Protein AF-A0A813KVX4-F1 (afdb_monomer_lite)

Radius of gyration: 48.43 Å; chains: 1; bounding box: 112×63×182 Å

Secondary structure (DSSP, 8-state):
-------TTHHHHHHHHHHHHHHHHHHHHHHHHHHHHHHHHHHHHHHHHHHHHHHHHHHHHHHHHHHHHHHHHHHHHHHHHHHHHHHHHHHHHHHH-THHHHHHHHHHHGGGPPPEEEEEEEEGGGEEES-SEE-TT-B--TTSTTTT-BHHHHHHHHHTTSS-GGGSPPEEEEEEE-TTS-EEEEES-HHHHHHHHHHHHH--SS--EEEEEEEETT-TTTHHHHHTT---TTSSTT--S--S--EEPSS--EETTEESS--HHHHHHHHHHHHHHHHT-TT--HHHHHHHHHHHHHEEEEEETTTEEEEEEPP--------SSSTTSS---PPP------------PPP------------------

Foldseek 3Di:
DDDDPPDPPVVVVVVVVVVVVVVVVVVVVVVVVVVVVVVVVVVVVVVVVVVVVVVVVVVVVVVVVVVVVVVVVVVVVVVVVVVVVVVVVVVCCCVQFVAVVVLVVVLVCLVVDDFAQFWDKDQLLQEFELAQADALQQACPPPDPRHQHHLVVVLVCCVVVVDAQANDDAWEWEFDQFPVRRTGTYTPPVSPSVSVVVVCVVVRVHRGIHIHRYDYCPPPVCVVVSVVRRCDDPSDVPDRSPRNHHDYDPDFSAHPRHGPCDALVVVLVVLVVVLVVLCPDPPRDVPVNVVSVLQSVQFDFDDDPPDGTDTGGDDPPPPPDDDDDPPPPDDDDDDDDDDDDDDDDDDDDDDDDDDDDDDDDDDDDDDDD

Structure (mmCIF, N/CA/C/O backbone):
data_AF-A0A813KVX4-F1
#
_entry.id   AF-A0A813KVX4-F1
#
loop_
_atom_site.group_PDB
_atom_site.id
_atom_site.type_symbol
_atom_site.label_atom_id
_atom_site.label_alt_id
_atom_site.label_comp_id
_atom_site.label_asym_id
_atom_site.label_entity_id
_atom_site.label_seq_id
_atom_site.pdbx_PDB_ins_code
_atom_site.Cartn_x
_atom_site.Cartn_y
_atom_site.Cartn_z
_atom_site.occupancy
_atom_site.B_iso_or_equiv
_atom_site.auth_seq_id
_atom_site.auth_comp_id
_atom_site.auth_asym_id
_atom_site.auth_atom_id
_atom_site.pdbx_PDB_model_num
ATOM 1 N N . MET A 1 1 ? -65.861 -14.985 132.537 1.00 40.88 1 MET A N 1
ATOM 2 C CA . MET A 1 1 ? -65.272 -15.509 131.287 1.00 40.88 1 MET A CA 1
ATOM 3 C C . MET A 1 1 ? -64.814 -14.318 130.468 1.00 40.88 1 MET A C 1
ATOM 5 O O . MET A 1 1 ? -65.651 -13.587 129.957 1.00 40.88 1 MET A O 1
ATOM 9 N N . LEU A 1 2 ? -63.504 -14.056 130.489 1.00 40.44 2 LEU A N 1
ATOM 10 C CA . LEU A 1 2 ? -62.856 -13.003 129.711 1.00 40.44 2 LEU A CA 1
ATOM 11 C C . LEU A 1 2 ? -62.866 -13.415 128.236 1.00 40.44 2 LEU A C 1
ATOM 13 O O . LEU A 1 2 ? -62.348 -14.477 127.904 1.00 40.44 2 LEU A O 1
ATOM 17 N N . ILE A 1 3 ? -63.466 -12.590 127.379 1.00 42.44 3 ILE A N 1
ATOM 18 C CA . ILE A 1 3 ? -63.346 -12.713 125.926 1.00 42.44 3 ILE A CA 1
ATOM 19 C C . ILE A 1 3 ? -62.158 -11.851 125.511 1.00 42.44 3 ILE A C 1
ATOM 21 O O . ILE A 1 3 ? -62.148 -10.635 125.705 1.00 42.44 3 ILE A O 1
ATOM 25 N N . ASP A 1 4 ? -61.157 -12.547 124.997 1.00 42.44 4 ASP A N 1
ATOM 26 C CA . ASP A 1 4 ? -59.884 -12.059 124.503 1.00 42.44 4 ASP A CA 1
ATOM 27 C C . ASP A 1 4 ? -60.094 -11.137 123.289 1.00 42.44 4 ASP A C 1
ATOM 29 O O . ASP A 1 4 ? -60.600 -11.553 122.245 1.00 42.44 4 ASP A O 1
ATOM 33 N N . ARG A 1 5 ? -59.753 -9.851 123.436 1.00 44.06 5 ARG A N 1
ATOM 34 C CA . ARG A 1 5 ? -59.677 -8.884 122.330 1.00 44.06 5 ARG A CA 1
ATOM 35 C C . ARG A 1 5 ? -58.266 -8.954 121.736 1.00 44.06 5 ARG A C 1
ATOM 37 O O . ARG A 1 5 ? -57.464 -8.043 121.922 1.00 44.06 5 ARG A O 1
ATOM 44 N N . GLY A 1 6 ? -57.979 -10.051 121.039 1.00 41.59 6 GLY A N 1
ATOM 45 C CA . GLY A 1 6 ? -56.741 -10.261 120.288 1.00 41.59 6 GLY A CA 1
ATOM 46 C C . GLY A 1 6 ? -56.711 -9.472 118.973 1.00 41.59 6 GLY A C 1
ATOM 47 O O . GLY A 1 6 ? -57.464 -9.758 118.048 1.00 41.59 6 GLY A O 1
ATOM 48 N N . SER A 1 7 ? -55.872 -8.435 118.954 1.00 49.12 7 SER A N 1
ATOM 49 C CA . SER A 1 7 ? -55.076 -7.900 117.829 1.00 49.12 7 SER A CA 1
ATOM 50 C C . SER A 1 7 ? -55.631 -7.900 116.385 1.00 49.12 7 SER A C 1
ATOM 52 O O . SER A 1 7 ? -54.977 -8.350 115.450 1.00 49.12 7 SER A O 1
ATOM 54 N N . ALA A 1 8 ? -56.749 -7.211 116.132 1.00 47.81 8 ALA A N 1
ATOM 55 C CA . ALA A 1 8 ? -57.187 -6.860 114.766 1.00 47.81 8 ALA A CA 1
ATOM 56 C C . ALA A 1 8 ? -56.244 -5.888 113.999 1.00 47.81 8 ALA A C 1
ATOM 58 O O . ALA A 1 8 ? -56.495 -5.573 112.842 1.00 47.81 8 ALA A O 1
ATOM 59 N N . TRP A 1 9 ? -55.166 -5.396 114.618 1.00 51.91 9 TRP A N 1
ATOM 60 C CA . TRP A 1 9 ? -54.234 -4.421 114.030 1.00 51.91 9 TRP A CA 1
ATOM 61 C C . TRP A 1 9 ? -52.965 -5.051 113.421 1.00 51.91 9 TRP A C 1
ATOM 63 O O . TRP A 1 9 ? -52.249 -4.380 112.679 1.00 51.91 9 TRP A O 1
ATOM 73 N N . GLU A 1 10 ? -52.688 -6.336 113.674 1.00 50.97 10 GLU A N 1
ATOM 74 C CA . GLU A 1 10 ? -51.502 -7.026 113.129 1.00 50.97 10 GLU A CA 1
ATOM 75 C C . GLU A 1 10 ? -51.740 -7.597 111.717 1.00 50.97 10 GLU A C 1
ATOM 77 O O . GLU A 1 10 ? -50.814 -7.655 110.903 1.00 50.97 10 GLU A O 1
ATOM 82 N N . THR A 1 11 ? -52.986 -7.935 111.365 1.00 54.19 11 THR A N 1
ATOM 83 C CA . THR A 1 11 ? -53.357 -8.412 110.019 1.00 54.19 11 THR A CA 1
ATOM 84 C C . THR A 1 11 ? -53.377 -7.299 108.967 1.00 54.19 11 THR A C 1
ATOM 86 O O . THR A 1 11 ? -52.955 -7.531 107.834 1.00 54.19 11 THR A O 1
ATOM 89 N N . ASP A 1 12 ? -53.767 -6.075 109.339 1.00 57.66 12 ASP A N 1
ATOM 90 C CA . ASP A 1 12 ? -53.760 -4.913 108.433 1.00 57.66 12 ASP A CA 1
ATOM 91 C C . ASP A 1 12 ? -52.339 -4.407 108.138 1.00 57.66 12 ASP A C 1
ATOM 93 O O . ASP A 1 12 ? -52.033 -4.010 107.011 1.00 57.66 12 ASP A O 1
ATOM 97 N N . ALA A 1 13 ? -51.427 -4.493 109.112 1.00 60.69 13 ALA A N 1
ATOM 98 C CA . ALA A 1 13 ? -50.019 -4.155 108.906 1.00 60.69 13 ALA A CA 1
ATOM 99 C C . ALA A 1 13 ? -49.327 -5.135 107.936 1.00 60.69 13 ALA A C 1
ATOM 101 O O . ALA A 1 13 ? -48.553 -4.718 107.068 1.00 60.69 13 ALA A O 1
ATOM 102 N N . CYS A 1 14 ? -49.642 -6.432 108.033 1.00 64.00 14 CYS A N 1
ATOM 103 C CA . CYS A 1 14 ? -49.089 -7.459 107.149 1.00 64.00 14 CYS A CA 1
ATOM 104 C C . CYS A 1 14 ? -49.658 -7.361 105.717 1.00 64.00 14 CYS A C 1
ATOM 106 O O . CYS A 1 14 ? -48.902 -7.445 104.746 1.00 64.00 14 CYS A O 1
ATOM 108 N N . ALA A 1 15 ? -50.962 -7.087 105.573 1.00 71.81 15 ALA A N 1
ATOM 109 C CA . ALA A 1 15 ? -51.598 -6.841 104.276 1.00 71.81 15 ALA A CA 1
ATOM 110 C C . ALA A 1 15 ? -51.045 -5.580 103.584 1.00 71.81 15 ALA A C 1
ATOM 112 O O . ALA A 1 15 ? -50.730 -5.618 102.393 1.00 71.81 15 ALA A O 1
ATOM 113 N N . GLY A 1 16 ? -50.830 -4.490 104.333 1.00 73.94 16 GLY A N 1
ATOM 114 C CA . GLY A 1 16 ? -50.217 -3.263 103.815 1.00 73.94 16 GLY A CA 1
ATOM 115 C C . GLY A 1 16 ? -48.767 -3.456 103.353 1.00 73.94 16 GLY A C 1
ATOM 116 O O . GLY A 1 16 ? -48.378 -2.953 102.297 1.00 73.94 16 GLY A O 1
ATOM 117 N N . MET A 1 17 ? -47.971 -4.240 104.090 1.00 79.38 17 MET A N 1
ATOM 118 C CA . MET A 1 17 ? -46.605 -4.594 103.685 1.00 79.38 17 MET A CA 1
ATOM 119 C C . MET A 1 17 ? -46.569 -5.477 102.433 1.00 79.38 17 MET A C 1
ATOM 121 O O . MET A 1 17 ? -45.742 -5.239 101.549 1.00 79.38 17 MET A O 1
ATOM 125 N N . LEU A 1 18 ? -47.465 -6.464 102.331 1.00 83.31 18 LEU A N 1
ATOM 126 C CA . LEU A 1 18 ? -47.571 -7.332 101.157 1.00 83.31 18 LEU A CA 1
ATOM 127 C C . LEU A 1 18 ? -48.003 -6.533 99.919 1.00 83.31 18 LEU A C 1
ATOM 129 O O . LEU A 1 18 ? -47.407 -6.670 98.852 1.00 83.31 18 LEU A O 1
ATOM 133 N N . GLN A 1 19 ? -48.977 -5.633 100.068 1.00 86.50 19 GLN A N 1
ATOM 134 C CA . GLN A 1 19 ? -49.445 -4.775 98.981 1.00 86.50 19 GLN A CA 1
ATOM 135 C C . GLN A 1 19 ? -48.369 -3.780 98.523 1.00 86.50 19 GLN A C 1
ATOM 137 O O . GLN A 1 19 ? -48.164 -3.607 97.320 1.00 86.50 19 GLN A O 1
ATOM 142 N N . ALA A 1 20 ? -47.607 -3.203 99.458 1.00 83.38 20 ALA A N 1
ATOM 143 C CA . ALA A 1 20 ? -46.460 -2.357 99.136 1.00 83.38 20 ALA A CA 1
ATOM 144 C C . ALA A 1 20 ? -45.326 -3.141 98.447 1.00 83.38 20 ALA A C 1
ATOM 146 O O . ALA A 1 20 ? -44.682 -2.616 97.536 1.00 83.38 20 ALA A O 1
ATOM 147 N N . ALA A 1 21 ? -45.080 -4.396 98.842 1.00 85.75 21 ALA A N 1
ATOM 148 C CA . ALA A 1 21 ? -44.102 -5.264 98.188 1.00 85.75 21 ALA A CA 1
ATOM 149 C C . ALA A 1 21 ? -44.522 -5.605 96.749 1.00 85.75 21 ALA A C 1
ATOM 151 O O . ALA A 1 21 ? -43.707 -5.463 95.837 1.00 85.75 21 ALA A O 1
ATOM 152 N N . ILE A 1 22 ? -45.797 -5.952 96.531 1.00 90.69 22 ILE A N 1
ATOM 153 C CA . ILE A 1 22 ? -46.365 -6.209 95.198 1.00 90.69 22 ILE A CA 1
ATOM 154 C C . ILE A 1 22 ? -46.273 -4.955 94.322 1.00 90.69 22 ILE A C 1
ATOM 156 O O . ILE A 1 22 ? -45.802 -5.044 93.191 1.00 90.69 22 ILE A O 1
ATOM 160 N N . GLN A 1 23 ? -46.639 -3.774 94.834 1.00 90.06 23 GLN A N 1
ATOM 161 C CA . GLN A 1 23 ? -46.521 -2.516 94.082 1.00 90.06 23 GLN A CA 1
ATOM 162 C C . GLN A 1 23 ? -45.073 -2.194 93.700 1.00 90.06 23 GLN A C 1
ATOM 164 O O . GLN A 1 23 ? -44.820 -1.795 92.564 1.00 90.06 23 GLN A O 1
ATOM 169 N N . ARG A 1 24 ? -44.106 -2.409 94.603 1.00 90.50 24 ARG A N 1
ATOM 170 C CA . ARG A 1 24 ? -42.678 -2.236 94.279 1.00 90.50 24 ARG A CA 1
ATOM 171 C C . ARG A 1 24 ? -42.214 -3.225 93.214 1.00 90.50 24 ARG A C 1
ATOM 173 O O . ARG A 1 24 ? -41.492 -2.822 92.305 1.00 90.50 24 ARG A O 1
ATOM 180 N N . GLN A 1 25 ? -42.632 -4.488 93.303 1.00 92.56 25 GLN A N 1
ATOM 181 C CA . GLN A 1 25 ? -42.301 -5.506 92.305 1.00 92.56 25 GLN A CA 1
ATOM 182 C C . GLN A 1 25 ? -42.893 -5.157 90.936 1.00 92.56 25 GLN A C 1
ATOM 184 O O . GLN A 1 25 ? -42.202 -5.259 89.926 1.00 92.56 25 GLN A O 1
ATOM 189 N N . LEU A 1 26 ? -44.136 -4.671 90.907 1.00 94.31 26 LEU A N 1
ATOM 190 C CA . LEU A 1 26 ? -44.830 -4.276 89.684 1.00 94.31 26 LEU A CA 1
ATOM 191 C C . LEU A 1 26 ? -44.196 -3.030 89.051 1.00 94.31 26 LEU A C 1
ATOM 193 O O . LEU A 1 26 ? -43.951 -3.020 87.849 1.00 94.31 26 LEU A O 1
ATOM 197 N N . HIS A 1 27 ? -43.847 -2.015 89.850 1.00 93.00 27 HIS A N 1
ATOM 198 C CA . HIS A 1 27 ? -43.104 -0.841 89.376 1.00 93.00 27 HIS A CA 1
ATOM 199 C C . HIS A 1 27 ? -41.706 -1.211 88.868 1.00 93.00 27 HIS A C 1
ATOM 201 O O . HIS A 1 27 ? -41.274 -0.701 87.838 1.00 93.00 27 HIS A O 1
ATOM 207 N N . SER A 1 28 ? -41.007 -2.119 89.555 1.00 93.81 28 SER A N 1
ATOM 208 C CA . SER A 1 28 ? -39.700 -2.615 89.114 1.00 93.81 28 SER A CA 1
ATOM 209 C C . SER A 1 28 ? -39.802 -3.378 87.791 1.00 93.81 28 SER A C 1
ATOM 211 O O . SER A 1 28 ? -39.002 -3.133 86.889 1.00 93.81 28 SER A O 1
ATOM 213 N N . ALA A 1 29 ? -40.806 -4.248 87.644 1.00 93.56 29 ALA A N 1
ATOM 214 C CA . ALA A 1 29 ? -41.064 -4.976 86.407 1.00 93.56 29 ALA A CA 1
ATOM 215 C C . ALA A 1 29 ? -41.465 -4.035 85.259 1.00 93.56 29 ALA A C 1
ATOM 217 O O . ALA A 1 29 ? -40.990 -4.205 84.138 1.00 93.56 29 ALA A O 1
ATOM 218 N N . LEU A 1 30 ? -42.276 -3.009 85.538 1.00 95.25 30 LEU A N 1
ATOM 219 C CA . LEU A 1 30 ? -42.679 -2.003 84.554 1.00 95.25 30 LEU A CA 1
ATOM 220 C C . LEU A 1 30 ? -41.486 -1.158 84.087 1.00 95.25 30 LEU A C 1
ATOM 222 O O . LEU A 1 30 ? -41.307 -0.975 82.886 1.00 95.25 30 LEU A O 1
ATOM 226 N N . ALA A 1 31 ? -40.627 -0.718 85.010 1.00 94.62 31 ALA A N 1
ATOM 227 C CA . ALA A 1 31 ? -39.401 0.007 84.675 1.00 94.62 31 ALA A CA 1
ATOM 228 C C . ALA A 1 31 ? -38.429 -0.858 83.850 1.00 94.62 31 ALA A C 1
ATOM 230 O O . ALA A 1 31 ? -37.819 -0.381 82.893 1.00 94.62 31 ALA A O 1
ATOM 231 N N . ALA A 1 32 ? -38.310 -2.150 84.177 1.00 94.31 32 ALA A N 1
ATOM 232 C CA . ALA A 1 32 ? -37.518 -3.089 83.387 1.00 94.31 32 ALA A CA 1
ATOM 233 C C . ALA A 1 32 ? -38.102 -3.281 81.976 1.00 94.31 32 ALA A C 1
ATOM 235 O O . ALA A 1 32 ? -37.354 -3.252 81.000 1.00 94.31 32 ALA A O 1
ATOM 236 N N . ALA A 1 33 ? -39.427 -3.417 81.854 1.00 94.19 33 ALA A N 1
ATOM 237 C CA . ALA A 1 33 ? -40.108 -3.526 80.567 1.00 94.19 33 ALA A CA 1
ATOM 238 C C . ALA A 1 33 ? -39.934 -2.259 79.713 1.00 94.19 33 ALA A C 1
ATOM 240 O O . ALA A 1 33 ? -39.617 -2.371 78.532 1.00 94.19 33 ALA A O 1
ATOM 241 N N . GLN A 1 34 ? -40.048 -1.067 80.308 1.00 95.50 34 GLN A N 1
ATOM 242 C CA . GLN A 1 34 ? -39.790 0.209 79.628 1.00 95.50 34 GLN A CA 1
ATOM 243 C C . GLN A 1 34 ? -38.357 0.285 79.097 1.00 95.50 34 GLN A C 1
ATOM 245 O O . GLN A 1 34 ? -38.155 0.600 77.929 1.00 95.50 34 GLN A O 1
ATOM 250 N N . LYS A 1 35 ? -37.365 -0.109 79.903 1.00 96.00 35 LYS A N 1
ATOM 251 C CA . LYS A 1 35 ? -35.964 -0.142 79.463 1.00 96.00 35 LYS A CA 1
ATOM 252 C C . LYS A 1 35 ? -35.733 -1.117 78.302 1.00 96.00 35 LYS A C 1
ATOM 254 O O . LYS A 1 35 ? -34.915 -0.847 77.426 1.00 96.00 35 LYS A O 1
ATOM 259 N N . VAL A 1 36 ? -36.437 -2.253 78.284 1.00 96.88 36 VAL A N 1
ATOM 260 C CA . VAL A 1 36 ? -36.390 -3.209 77.163 1.00 96.88 36 VAL A CA 1
ATOM 261 C C . VAL A 1 36 ? -37.032 -2.619 75.908 1.00 96.88 36 VAL A C 1
ATOM 263 O O . VAL A 1 36 ? -36.486 -2.808 74.824 1.00 96.88 36 VAL A O 1
ATOM 266 N N . ILE A 1 37 ? -38.150 -1.902 76.043 1.00 96.56 37 ILE A N 1
ATOM 267 C CA . ILE A 1 37 ? -38.801 -1.205 74.924 1.00 96.56 37 ILE A CA 1
ATOM 268 C C . ILE A 1 37 ? -37.849 -0.153 74.344 1.00 96.56 37 ILE A C 1
ATOM 270 O O . ILE A 1 37 ? -37.542 -0.222 73.161 1.00 96.56 37 ILE A O 1
ATOM 274 N N . GLU A 1 38 ? -37.265 0.711 75.178 1.00 96.06 38 GLU A N 1
ATOM 275 C CA . GLU A 1 38 ? -36.303 1.732 74.732 1.00 96.06 38 GLU A CA 1
ATOM 276 C C . GLU A 1 38 ? -35.077 1.134 74.023 1.00 96.06 38 GLU A C 1
ATOM 278 O O . GLU A 1 38 ? -34.581 1.690 73.042 1.00 96.06 38 GLU A O 1
ATOM 283 N N . LEU A 1 39 ? -34.566 -0.007 74.504 1.00 96.94 39 LEU A N 1
ATOM 284 C CA . LEU A 1 39 ? -33.468 -0.720 73.845 1.00 96.94 39 LEU A CA 1
ATOM 285 C C . LEU A 1 39 ? -33.882 -1.269 72.478 1.00 96.94 39 LEU A C 1
ATOM 287 O O . LEU A 1 39 ? -33.104 -1.171 71.530 1.00 96.94 39 LEU A O 1
ATOM 291 N N . LYS A 1 40 ? -35.091 -1.829 72.365 1.00 96.25 40 LYS A N 1
ATOM 292 C CA . LYS A 1 40 ? -35.616 -2.318 71.086 1.00 96.25 40 LYS A CA 1
ATOM 293 C C . LYS A 1 40 ? -35.866 -1.181 70.103 1.00 96.25 40 LYS A C 1
ATOM 295 O O . LYS A 1 40 ? -35.511 -1.332 68.941 1.00 96.25 40 LYS A O 1
ATOM 300 N N . ASP A 1 41 ? -36.382 -0.046 70.562 1.00 96.06 41 ASP A N 1
ATOM 301 C CA . ASP A 1 41 ? -36.607 1.127 69.713 1.00 96.06 41 ASP A CA 1
ATOM 302 C C . ASP A 1 41 ? -35.285 1.664 69.145 1.00 96.06 41 ASP A C 1
ATOM 304 O O . ASP A 1 41 ? -35.201 1.975 67.957 1.00 96.06 41 ASP A O 1
ATOM 308 N N . ARG A 1 42 ? -34.210 1.682 69.949 1.00 96.31 42 ARG A N 1
ATOM 309 C CA . ARG A 1 42 ? -32.862 2.017 69.450 1.00 96.31 42 ARG A CA 1
ATOM 310 C C . ARG A 1 42 ? -32.358 1.017 68.414 1.00 96.31 42 ARG A C 1
ATOM 312 O O . ARG A 1 42 ? -31.843 1.434 67.384 1.00 96.31 42 ARG A O 1
ATOM 319 N N . GLN A 1 43 ? -32.528 -0.283 68.661 1.00 96.56 43 GLN A N 1
ATOM 320 C CA . GLN A 1 43 ? -32.125 -1.320 67.706 1.00 96.56 43 GLN A CA 1
ATOM 321 C C . GLN A 1 43 ? -32.902 -1.229 66.388 1.00 96.56 43 GLN A C 1
ATOM 323 O O . GLN A 1 43 ? -32.320 -1.425 65.324 1.00 96.56 43 GLN A O 1
ATOM 328 N N . ILE A 1 44 ? -34.201 -0.919 66.446 1.00 95.75 44 ILE A N 1
ATOM 329 C CA . ILE A 1 44 ? -35.029 -0.703 65.255 1.00 95.75 44 ILE A CA 1
ATOM 330 C C . ILE A 1 44 ? -34.506 0.504 64.473 1.00 95.75 44 ILE A C 1
ATOM 332 O O . ILE A 1 44 ? -34.254 0.368 63.280 1.00 95.75 44 ILE A O 1
ATOM 336 N N . ALA A 1 45 ? -34.247 1.633 65.137 1.00 95.56 45 ALA A N 1
ATOM 337 C CA . ALA A 1 45 ? -33.712 2.825 64.478 1.00 95.56 45 ALA A CA 1
ATOM 338 C C . ALA A 1 45 ? -32.331 2.582 63.829 1.00 95.56 45 ALA A C 1
ATOM 340 O O . ALA A 1 45 ? -32.078 3.035 62.712 1.00 95.56 45 ALA A O 1
ATOM 341 N N . GLU A 1 46 ? -31.443 1.834 64.494 1.00 96.75 46 GLU A N 1
ATOM 342 C CA . GLU A 1 46 ? -30.139 1.443 63.938 1.00 96.75 46 GLU A CA 1
ATOM 343 C C . GLU A 1 46 ? -30.284 0.532 62.706 1.00 96.75 46 GLU A C 1
ATOM 345 O O . GLU A 1 46 ? -29.598 0.733 61.699 1.00 96.75 46 GLU A O 1
ATOM 350 N N . LEU A 1 47 ? -31.197 -0.444 62.751 1.00 95.06 47 LEU A N 1
ATOM 351 C CA . LEU A 1 47 ? -31.485 -1.321 61.614 1.00 95.06 47 LEU A CA 1
ATOM 352 C C . LEU A 1 47 ? -32.109 -0.555 60.443 1.00 95.06 47 LEU A C 1
ATOM 354 O O . LEU A 1 47 ? -31.720 -0.785 59.300 1.00 95.06 47 LEU A O 1
ATOM 358 N N . GLU A 1 48 ? -33.031 0.373 60.702 1.00 96.88 48 GLU A N 1
ATOM 359 C CA . GLU A 1 48 ? -33.639 1.222 59.671 1.00 96.88 48 GLU A CA 1
ATOM 360 C C . GLU A 1 48 ? -32.591 2.093 58.970 1.00 96.88 48 GLU A C 1
ATOM 362 O O . GLU A 1 48 ? -32.553 2.137 57.737 1.00 96.88 48 GLU A O 1
ATOM 367 N N . ALA A 1 49 ? -31.679 2.706 59.732 1.00 96.25 49 ALA A N 1
ATOM 368 C CA . ALA A 1 49 ? -30.563 3.469 59.176 1.00 96.25 49 ALA A CA 1
ATOM 369 C C . ALA A 1 49 ? -29.620 2.585 58.337 1.00 96.25 49 ALA A C 1
ATOM 371 O O . ALA A 1 49 ? -29.199 2.978 57.245 1.00 96.25 49 ALA A O 1
ATOM 372 N N . SER A 1 50 ? -29.324 1.367 58.806 1.00 96.25 50 SER A N 1
ATOM 373 C CA . SER A 1 50 ? -28.495 0.408 58.068 1.00 96.25 50 SER A CA 1
ATOM 374 C C . SER A 1 50 ? -29.155 -0.047 56.760 1.00 96.25 50 SER A C 1
ATOM 376 O O . SER A 1 50 ? -28.487 -0.104 55.726 1.00 96.25 50 SER A O 1
ATOM 378 N N . VAL A 1 51 ? -30.466 -0.312 56.769 1.00 95.44 51 VAL A N 1
ATOM 379 C CA . VAL A 1 51 ? -31.229 -0.698 55.570 1.00 95.44 51 VAL A CA 1
ATOM 380 C C . VAL A 1 51 ? -31.295 0.446 54.559 1.00 95.44 51 VAL A C 1
ATOM 382 O O . VAL A 1 51 ? -31.157 0.193 53.362 1.00 95.44 51 VAL A O 1
ATOM 385 N N . LEU A 1 52 ? -31.472 1.692 55.010 1.00 96.31 52 LEU A N 1
ATOM 386 C CA . LEU A 1 52 ? -31.455 2.862 54.126 1.00 96.31 52 LEU A CA 1
ATOM 387 C C . LEU A 1 52 ? -30.091 3.028 53.445 1.00 96.31 52 LEU A C 1
ATOM 389 O O . LEU A 1 52 ? -30.036 3.100 52.220 1.00 96.31 52 LEU A O 1
ATOM 393 N N . SER A 1 53 ? -28.994 2.956 54.204 1.00 95.25 53 SER A N 1
ATOM 394 C CA . SER A 1 53 ? -27.638 3.018 53.636 1.00 95.25 53 SER A CA 1
ATOM 395 C C . SER A 1 53 ? -27.352 1.860 52.662 1.00 95.25 53 SER A C 1
ATOM 397 O O . SER A 1 53 ? -26.746 2.045 51.602 1.00 95.25 53 SER A O 1
ATOM 399 N N . ALA A 1 54 ? -27.837 0.650 52.963 1.00 93.75 54 ALA A N 1
ATOM 400 C CA . ALA A 1 54 ? -27.717 -0.492 52.057 1.00 93.75 54 ALA A CA 1
ATOM 401 C C . ALA A 1 54 ? -28.520 -0.303 50.754 1.00 93.75 54 ALA A C 1
ATOM 403 O O . ALA A 1 54 ? -28.077 -0.749 49.695 1.00 93.75 54 ALA A O 1
ATOM 404 N N . ARG A 1 55 ? -29.676 0.373 50.807 1.00 95.06 55 ARG A N 1
ATOM 405 C CA . ARG A 1 55 ? -30.469 0.702 49.611 1.00 95.06 55 ARG A CA 1
ATOM 406 C C . ARG A 1 55 ? -29.768 1.728 48.731 1.00 95.06 55 ARG A C 1
ATOM 408 O O . ARG A 1 55 ? -29.612 1.455 47.547 1.00 95.06 55 ARG A O 1
ATOM 415 N N . GLU A 1 56 ? -29.271 2.821 49.306 1.00 95.50 56 GLU A N 1
ATOM 416 C CA . GLU A 1 56 ? -28.523 3.850 48.563 1.00 95.50 56 GLU A CA 1
ATOM 417 C C . GLU A 1 56 ? -27.310 3.241 47.843 1.00 95.50 56 GLU A C 1
ATOM 419 O O . GLU A 1 56 ? -27.146 3.388 46.634 1.00 95.50 56 GLU A O 1
ATOM 424 N N . THR A 1 57 ? -26.513 2.429 48.549 1.00 95.75 57 THR A N 1
ATOM 425 C CA . THR A 1 57 ? -25.356 1.754 47.933 1.00 95.75 57 THR A CA 1
ATOM 426 C C . THR A 1 57 ? -25.743 0.712 46.877 1.00 95.75 57 THR A C 1
ATOM 428 O O . THR A 1 57 ? -24.964 0.452 45.957 1.00 95.75 57 THR A O 1
ATOM 431 N N . SER A 1 58 ? -26.923 0.092 46.987 1.00 95.50 58 SER A N 1
ATOM 432 C CA . SER A 1 58 ? -27.450 -0.813 45.960 1.00 95.50 58 SER A CA 1
ATOM 433 C C . SER A 1 58 ? -27.910 -0.052 44.715 1.00 95.50 58 SER A C 1
ATOM 435 O O . SER A 1 58 ? -27.698 -0.535 43.603 1.00 95.50 58 SER A O 1
ATOM 437 N N . GLU A 1 59 ? -28.523 1.118 44.886 1.00 96.44 59 GLU A N 1
ATOM 438 C CA . GLU A 1 59 ? -28.953 1.985 43.786 1.00 96.44 59 GLU A CA 1
ATOM 439 C C . GLU A 1 59 ? -27.747 2.544 43.018 1.00 96.44 59 GLU A C 1
ATOM 441 O O . GLU A 1 59 ? -27.715 2.447 41.790 1.00 96.44 59 GLU A O 1
ATOM 446 N N . ASP A 1 60 ? -26.704 3.001 43.717 1.00 95.50 60 ASP A N 1
ATOM 447 C CA . ASP A 1 60 ? -25.453 3.462 43.096 1.00 95.50 60 ASP A CA 1
ATOM 448 C C . ASP A 1 60 ? -24.780 2.357 42.271 1.00 95.50 60 ASP A C 1
ATOM 450 O O . ASP A 1 60 ? -24.338 2.576 41.138 1.00 95.50 60 ASP A O 1
ATOM 454 N N . LYS A 1 61 ? -24.733 1.130 42.808 1.00 95.94 61 LYS A N 1
ATOM 455 C CA . LYS A 1 61 ? -24.194 -0.030 42.082 1.00 95.94 61 LYS A CA 1
ATOM 456 C C . LYS A 1 61 ? -25.032 -0.369 40.854 1.00 95.94 61 LYS A C 1
ATOM 458 O O . LYS A 1 61 ? -24.461 -0.669 39.809 1.00 95.94 61 LYS A O 1
ATOM 463 N N . ALA A 1 62 ? -26.360 -0.299 40.950 1.00 96.50 62 ALA A N 1
ATOM 464 C CA . ALA A 1 62 ? -27.241 -0.521 39.805 1.00 96.50 62 ALA A CA 1
ATOM 465 C C . ALA A 1 62 ? -27.007 0.524 38.697 1.00 96.50 62 ALA A C 1
ATOM 467 O O . ALA A 1 62 ? -26.936 0.165 37.521 1.00 96.50 62 ALA A O 1
ATOM 468 N N . GLN A 1 63 ? -26.801 1.795 39.060 1.00 95.69 63 GLN A N 1
ATOM 469 C CA . GLN A 1 63 ? -26.458 2.850 38.100 1.00 95.69 63 GLN A CA 1
ATOM 470 C C . GLN A 1 63 ? -25.085 2.622 37.450 1.00 95.69 63 GLN A C 1
ATOM 472 O O . GLN A 1 63 ? -24.944 2.783 36.235 1.00 95.69 63 GLN A O 1
ATOM 477 N N . GLN A 1 64 ? -24.079 2.201 38.224 1.00 95.75 64 GLN A N 1
ATOM 478 C CA . GLN A 1 64 ? -22.756 1.860 37.689 1.00 95.75 64 GLN A CA 1
ATOM 479 C C . GLN A 1 64 ? -22.813 0.676 36.718 1.00 95.75 64 GLN A C 1
ATOM 481 O O . GLN A 1 64 ? -22.197 0.737 35.654 1.00 95.75 64 GLN A O 1
ATOM 486 N N . ILE A 1 65 ? -23.577 -0.372 37.047 1.00 95.69 65 ILE A N 1
ATOM 487 C CA . ILE A 1 65 ? -23.779 -1.527 36.162 1.00 95.69 65 ILE A CA 1
ATOM 488 C C . ILE A 1 65 ? -24.414 -1.071 34.845 1.00 95.69 65 ILE A C 1
ATOM 490 O O . ILE A 1 65 ? -23.858 -1.346 33.784 1.00 95.69 65 ILE A O 1
ATOM 494 N N . ALA A 1 66 ? -25.494 -0.286 34.903 1.00 96.38 66 ALA A N 1
ATOM 495 C CA . ALA A 1 66 ? -26.152 0.235 33.705 1.00 96.38 66 ALA A CA 1
ATOM 496 C C . ALA A 1 66 ? -25.206 1.087 32.832 1.00 96.38 66 ALA A C 1
ATOM 498 O O . ALA A 1 66 ? -25.236 1.006 31.602 1.00 96.38 66 ALA A O 1
ATOM 499 N N . HIS A 1 67 ? -24.324 1.883 33.449 1.00 96.06 67 HIS A N 1
ATOM 500 C CA . HIS A 1 67 ? -23.329 2.678 32.726 1.00 96.06 67 HIS A CA 1
ATOM 501 C C . HIS A 1 67 ? -22.267 1.813 32.024 1.00 96.06 67 HIS A C 1
ATOM 503 O O . HIS A 1 67 ? -21.896 2.084 30.874 1.00 96.06 67 HIS A O 1
ATOM 509 N N . VAL A 1 68 ? -21.785 0.762 32.695 1.00 96.81 68 VAL A N 1
ATOM 510 C CA . VAL A 1 68 ? -20.817 -0.186 32.123 1.00 96.81 68 VAL A CA 1
ATOM 511 C C . VAL A 1 68 ? -21.447 -0.972 30.975 1.00 96.81 68 VAL A C 1
ATOM 513 O O . VAL A 1 68 ? -20.825 -1.094 29.921 1.00 96.81 68 VAL A O 1
ATOM 516 N N . GLU A 1 69 ? -22.686 -1.439 31.129 1.00 97.56 69 GLU A N 1
ATOM 517 C CA . GLU A 1 69 ? -23.422 -2.144 30.072 1.00 97.56 69 GLU A CA 1
ATOM 518 C C . GLU A 1 69 ? -23.620 -1.265 28.830 1.00 97.56 69 GLU A C 1
ATOM 520 O O . GLU A 1 69 ? -23.346 -1.703 27.710 1.00 97.56 69 GLU A O 1
ATOM 525 N N . ALA A 1 70 ? -23.998 0.004 29.014 1.00 96.81 70 ALA A N 1
ATOM 526 C CA . ALA A 1 70 ? -24.123 0.955 27.910 1.00 96.81 70 ALA A CA 1
ATOM 527 C C . ALA A 1 70 ? -22.781 1.202 27.194 1.00 96.81 70 ALA A C 1
ATOM 529 O O . ALA A 1 70 ? -22.727 1.264 25.963 1.00 96.81 70 ALA A O 1
ATOM 530 N N . SER A 1 71 ? -21.687 1.305 27.955 1.00 96.12 71 SER A N 1
ATOM 531 C CA . SER A 1 71 ? -20.337 1.483 27.407 1.00 96.12 71 SER A CA 1
ATOM 532 C C . SER A 1 71 ? -19.857 0.245 26.643 1.00 96.12 71 SER A C 1
ATOM 534 O O . SER A 1 71 ? -19.247 0.373 25.579 1.00 96.12 71 SER A O 1
ATOM 536 N N . LEU A 1 72 ? -20.166 -0.952 27.147 1.00 95.88 72 LEU A N 1
ATOM 537 C CA . LEU A 1 72 ? -19.827 -2.219 26.502 1.00 95.88 72 LEU A CA 1
ATOM 538 C C . LEU A 1 72 ? -20.589 -2.395 25.184 1.00 95.88 72 LEU A C 1
ATOM 540 O O . LEU A 1 72 ? -19.991 -2.771 24.176 1.00 95.88 72 LEU A O 1
ATOM 544 N N . GLU A 1 73 ? -21.874 -2.040 25.150 1.00 96.62 73 GLU A N 1
ATOM 545 C CA . GLU A 1 73 ? -22.671 -2.084 23.920 1.00 96.62 73 GLU A CA 1
ATOM 546 C C . GLU A 1 73 ? -22.179 -1.070 22.873 1.00 96.62 73 GLU A C 1
ATOM 548 O O . GLU A 1 73 ? -22.119 -1.378 21.680 1.00 96.62 73 GLU A O 1
ATOM 553 N N . ALA A 1 74 ? -21.761 0.127 23.298 1.00 94.69 74 ALA A N 1
ATOM 554 C CA . ALA A 1 74 ? -21.150 1.110 22.403 1.00 94.69 74 ALA A CA 1
ATOM 555 C C . ALA A 1 74 ? -19.811 0.614 21.826 1.00 94.69 74 ALA A C 1
ATOM 557 O O . ALA A 1 74 ? -19.554 0.772 20.628 1.00 94.69 74 ALA A O 1
ATOM 558 N N . ALA A 1 75 ? -18.974 -0.023 22.651 1.00 93.69 75 ALA A N 1
ATOM 559 C CA . ALA A 1 75 ? -17.720 -0.626 22.208 1.00 93.69 75 ALA A CA 1
ATOM 560 C C . ALA A 1 75 ? -17.957 -1.775 21.216 1.00 93.69 75 ALA A C 1
ATOM 562 O O . ALA A 1 75 ? -17.268 -1.845 20.197 1.00 93.69 75 ALA A O 1
ATOM 563 N N . ARG A 1 76 ? -18.971 -2.617 21.463 1.00 97.00 76 ARG A N 1
ATOM 564 C CA . ARG A 1 76 ? -19.371 -3.705 20.559 1.00 97.00 76 ARG A CA 1
ATOM 565 C C . ARG A 1 76 ? -19.787 -3.176 19.188 1.00 97.00 76 ARG A C 1
ATOM 567 O O . ARG A 1 76 ? -19.214 -3.593 18.187 1.00 97.00 76 ARG A O 1
ATOM 574 N N . LYS A 1 77 ? -20.682 -2.181 19.142 1.00 95.19 77 LYS A N 1
ATOM 575 C CA . LYS A 1 77 ? -21.102 -1.528 17.885 1.00 95.19 77 LYS A CA 1
ATOM 576 C C . LYS A 1 77 ? -19.936 -0.878 17.135 1.00 95.19 77 LYS A C 1
ATOM 578 O O . LYS A 1 77 ? -19.880 -0.928 15.910 1.00 95.19 77 LYS A O 1
ATOM 583 N N . CYS A 1 78 ? -18.994 -0.272 17.860 1.00 93.69 78 CYS A N 1
ATOM 584 C CA . CYS A 1 78 ? -17.776 0.292 17.273 1.00 93.69 78 CYS A CA 1
ATOM 585 C C . CYS A 1 78 ? -16.872 -0.795 16.664 1.00 93.69 78 CYS A C 1
ATOM 587 O O . CYS A 1 78 ? -16.306 -0.585 15.591 1.00 93.69 78 CYS A O 1
ATOM 589 N N . GLY A 1 79 ? -16.755 -1.954 17.321 1.00 93.75 79 GLY A N 1
ATOM 590 C CA . GLY A 1 79 ? -16.059 -3.127 16.787 1.00 93.75 79 GLY A CA 1
ATOM 591 C C . GLY A 1 79 ? -16.705 -3.644 15.502 1.00 93.75 79 GLY A C 1
ATOM 592 O O . GLY A 1 79 ? -16.034 -3.731 14.479 1.00 93.75 79 GLY A O 1
ATOM 593 N N . GLU A 1 80 ? -18.021 -3.863 15.521 1.00 94.75 80 GLU A N 1
ATOM 594 C CA . GLU A 1 80 ? -18.782 -4.348 14.360 1.00 94.75 80 GLU A CA 1
ATOM 595 C C . GLU A 1 80 ? -18.652 -3.422 13.135 1.00 94.75 80 GLU A C 1
ATOM 597 O O . GLU A 1 80 ? -18.488 -3.895 12.010 1.00 94.75 80 GLU A O 1
ATOM 602 N N . GLU A 1 81 ? -18.673 -2.096 13.323 1.00 92.19 81 GLU A N 1
ATOM 603 C CA . GLU A 1 81 ? -18.482 -1.150 12.212 1.00 92.19 81 GLU A CA 1
ATOM 604 C C . GLU A 1 81 ? -17.046 -1.177 11.665 1.00 92.19 81 GLU A C 1
ATOM 606 O O . GLU A 1 81 ? -16.856 -1.090 10.450 1.00 92.19 81 GLU A O 1
ATOM 611 N N . LYS A 1 82 ? -16.030 -1.348 12.521 1.00 89.00 82 LYS A N 1
ATOM 612 C CA . LYS A 1 82 ? -14.644 -1.529 12.059 1.00 89.00 82 LYS A CA 1
ATOM 613 C C . LYS A 1 82 ? -14.488 -2.816 11.256 1.00 89.00 82 LYS A C 1
ATOM 615 O O . LYS A 1 82 ? -13.895 -2.773 10.180 1.00 89.00 82 LYS A O 1
ATOM 620 N N . ASP A 1 83 ? -15.068 -3.919 11.716 1.00 90.94 83 ASP A N 1
ATOM 621 C CA . ASP A 1 83 ? -15.032 -5.202 11.005 1.00 90.94 83 ASP A CA 1
ATOM 622 C C . ASP A 1 83 ? -15.753 -5.112 9.654 1.00 90.94 83 ASP A C 1
ATOM 624 O O . ASP A 1 83 ? -15.280 -5.633 8.638 1.00 90.94 83 ASP A O 1
ATOM 628 N N . ARG A 1 84 ? -16.864 -4.368 9.599 1.00 92.12 84 ARG A N 1
ATOM 629 C CA . ARG A 1 84 ? -17.581 -4.076 8.352 1.00 92.12 84 ARG A CA 1
ATOM 630 C C . ARG A 1 84 ? -16.741 -3.239 7.387 1.00 92.12 84 ARG A C 1
ATOM 632 O O . ARG A 1 84 ? -16.742 -3.507 6.183 1.00 92.12 84 ARG A O 1
ATOM 639 N N . GLN A 1 85 ? -16.021 -2.237 7.891 1.00 86.62 85 GLN A N 1
ATOM 640 C CA . GLN A 1 85 ? -15.107 -1.422 7.088 1.00 86.62 85 GLN A CA 1
ATOM 641 C C . GLN A 1 85 ? -13.920 -2.238 6.573 1.00 86.62 85 GLN A C 1
ATOM 643 O O . GLN A 1 85 ? -13.600 -2.133 5.389 1.00 86.62 85 GLN A O 1
ATOM 648 N N . LEU A 1 86 ? -13.325 -3.088 7.413 1.00 85.44 86 LEU A N 1
ATOM 649 C CA . LEU A 1 86 ? -12.261 -4.010 7.015 1.00 85.44 86 LEU A CA 1
ATOM 650 C C . LEU A 1 86 ? -12.747 -4.972 5.933 1.00 85.44 86 LEU A C 1
ATOM 652 O O . LEU A 1 86 ? -12.139 -5.033 4.873 1.00 85.44 86 LEU A O 1
ATOM 656 N N . SER A 1 87 ? -13.908 -5.603 6.122 1.00 87.69 87 SER A N 1
ATOM 657 C CA . SER A 1 87 ? -14.507 -6.496 5.118 1.00 87.69 87 SER A CA 1
ATOM 658 C C . SER A 1 87 ? -14.749 -5.785 3.781 1.00 87.69 87 SER A C 1
ATOM 660 O O . SER A 1 87 ? -14.543 -6.352 2.708 1.00 87.69 87 SER A O 1
ATOM 662 N N . LYS A 1 88 ? -15.172 -4.513 3.820 1.00 83.81 88 LYS A N 1
ATOM 663 C CA . LYS A 1 88 ? -15.353 -3.693 2.615 1.00 83.81 88 LYS A CA 1
ATOM 664 C C . LYS A 1 88 ? -14.021 -3.386 1.929 1.00 83.81 88 LYS A C 1
ATOM 666 O O . LYS A 1 88 ? -13.965 -3.436 0.702 1.00 83.81 88 LYS A O 1
ATOM 671 N N . LEU A 1 89 ? -12.981 -3.055 2.692 1.00 76.56 89 LEU A N 1
ATOM 672 C CA . LEU A 1 89 ? -11.642 -2.792 2.162 1.00 76.56 89 LEU A CA 1
ATOM 673 C C . LEU A 1 89 ? -11.023 -4.059 1.573 1.00 76.56 89 LEU A C 1
ATOM 675 O O . LEU A 1 89 ? -10.538 -4.014 0.450 1.00 76.56 89 LEU A O 1
ATOM 679 N N . GLU A 1 90 ? -11.132 -5.192 2.264 1.00 82.62 90 GLU A N 1
ATOM 680 C CA . GLU A 1 90 ? -10.696 -6.497 1.765 1.00 82.62 90 GLU A CA 1
ATOM 681 C C . GLU A 1 90 ? -11.435 -6.874 0.481 1.00 82.62 90 GLU A C 1
ATOM 683 O O . GLU A 1 90 ? -10.821 -7.328 -0.482 1.00 82.62 90 GLU A O 1
ATOM 688 N N . PHE A 1 91 ? -12.753 -6.654 0.418 1.00 79.75 91 PHE A N 1
ATOM 689 C CA . PHE A 1 91 ? -13.514 -6.867 -0.811 1.00 79.75 91 PHE A CA 1
ATOM 690 C C . PHE A 1 91 ? -13.019 -5.958 -1.942 1.00 79.75 91 PHE A C 1
ATOM 692 O O . PHE A 1 91 ? -12.801 -6.429 -3.055 1.00 79.75 91 PHE A O 1
ATOM 699 N N . GLN A 1 92 ? -12.808 -4.669 -1.669 1.00 72.25 92 GLN A N 1
ATOM 700 C CA . GLN A 1 92 ? -12.290 -3.727 -2.661 1.00 72.25 92 GLN A CA 1
ATOM 701 C C . GLN A 1 92 ? -10.886 -4.106 -3.137 1.00 72.25 92 GLN A C 1
ATOM 703 O O . GLN A 1 92 ? -10.633 -4.052 -4.337 1.00 72.25 92 GLN A O 1
ATOM 708 N N . GLU A 1 93 ? -9.994 -4.525 -2.243 1.00 74.75 93 GLU A N 1
ATOM 709 C CA . GLU A 1 93 ? -8.657 -5.007 -2.595 1.00 74.75 93 GLU A CA 1
ATOM 710 C C . GLU A 1 93 ? -8.746 -6.263 -3.472 1.00 74.75 93 GLU A C 1
ATOM 712 O O . GLU A 1 93 ? -8.151 -6.323 -4.550 1.00 74.75 93 GLU A O 1
ATOM 717 N N . ASN A 1 94 ? -9.581 -7.223 -3.067 1.00 76.44 94 ASN A N 1
ATOM 718 C CA . ASN A 1 94 ? -9.754 -8.497 -3.759 1.00 76.44 94 ASN A CA 1
ATOM 719 C C . ASN A 1 94 ? -10.396 -8.359 -5.143 1.00 76.44 94 ASN A C 1
ATOM 721 O O . ASN A 1 94 ? -10.077 -9.145 -6.031 1.00 76.44 94 ASN A O 1
ATOM 725 N N . VAL A 1 95 ? -11.306 -7.399 -5.322 1.00 77.81 95 VAL A N 1
ATOM 726 C CA . VAL A 1 95 ? -12.025 -7.191 -6.586 1.00 77.81 95 VAL A CA 1
ATOM 727 C C . VAL A 1 95 ? -11.270 -6.246 -7.515 1.00 77.81 95 VAL A C 1
ATOM 729 O O . VAL A 1 95 ? -11.213 -6.491 -8.717 1.00 77.81 95 VAL A O 1
ATOM 732 N N . CYS A 1 96 ? -10.680 -5.171 -6.990 1.00 73.56 96 CYS A N 1
ATOM 733 C CA . CYS A 1 96 ? -10.059 -4.139 -7.823 1.00 73.56 96 CYS A CA 1
ATOM 734 C C . CYS A 1 96 ? -8.592 -4.428 -8.164 1.00 73.56 96 CYS A C 1
ATOM 736 O O . CYS A 1 96 ? -8.080 -3.847 -9.125 1.00 73.56 96 CYS A O 1
ATOM 738 N N . ALA A 1 97 ? -7.909 -5.263 -7.374 1.00 82.62 97 ALA A N 1
ATOM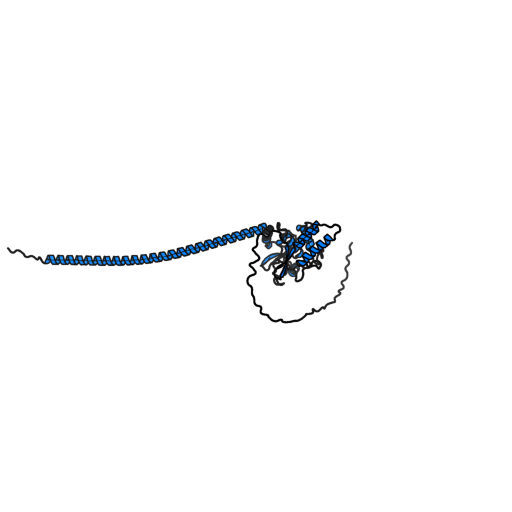 739 C CA . ALA A 1 97 ? -6.502 -5.594 -7.571 1.00 82.62 97 ALA A CA 1
ATOM 740 C C . ALA A 1 97 ? -6.147 -7.027 -7.106 1.00 82.62 97 ALA A C 1
ATOM 742 O O . ALA A 1 97 ? -5.295 -7.181 -6.227 1.00 82.62 97 ALA A O 1
ATOM 743 N N . PRO A 1 98 ? -6.737 -8.089 -7.701 1.00 86.00 98 PRO A N 1
ATOM 744 C CA . PRO A 1 98 ? -6.410 -9.486 -7.384 1.00 86.00 98 PRO A CA 1
ATOM 745 C C . PRO A 1 98 ? -4.907 -9.790 -7.294 1.00 86.00 98 PRO A C 1
ATOM 747 O O . PRO A 1 98 ? -4.476 -10.558 -6.429 1.00 86.00 98 PRO A O 1
ATOM 750 N N . PHE A 1 99 ? -4.105 -9.137 -8.143 1.00 89.81 99 PHE A N 1
ATOM 751 C CA . PHE A 1 99 ? -2.651 -9.276 -8.175 1.00 89.81 99 PHE A CA 1
ATOM 752 C C . PHE A 1 99 ? -1.956 -8.957 -6.839 1.00 89.81 99 PHE A C 1
ATOM 754 O O . PHE A 1 99 ? -0.893 -9.510 -6.549 1.00 89.81 99 PHE A O 1
ATOM 761 N N . MET A 1 100 ? -2.556 -8.117 -5.987 1.00 88.38 100 MET A N 1
ATOM 762 C CA . MET A 1 100 ? -1.975 -7.716 -4.701 1.00 88.38 100 MET A CA 1
ATOM 763 C C . MET A 1 100 ? -1.808 -8.888 -3.735 1.00 88.38 100 MET A C 1
ATOM 765 O O . MET A 1 100 ? -0.840 -8.907 -2.979 1.00 88.38 100 MET A O 1
ATOM 769 N N . LYS A 1 101 ? -2.663 -9.920 -3.797 1.00 89.62 101 LYS A N 1
ATOM 770 C CA . LYS A 1 101 ? -2.491 -11.133 -2.973 1.00 89.62 101 LYS A CA 1
ATOM 771 C C . LYS A 1 101 ? -1.169 -11.831 -3.258 1.00 89.62 101 LYS A C 1
ATOM 773 O O . LYS A 1 101 ? -0.491 -12.302 -2.346 1.00 89.62 101 LYS A O 1
ATOM 778 N N . GLU A 1 102 ? -0.818 -11.913 -4.535 1.00 93.75 102 GLU A N 1
ATOM 779 C CA . GLU A 1 102 ? 0.419 -12.540 -4.975 1.00 93.75 102 GLU A CA 1
ATOM 780 C C . GLU A 1 102 ? 1.632 -11.684 -4.613 1.00 93.75 102 GLU A C 1
ATOM 782 O O . GLU A 1 102 ? 2.622 -12.215 -4.109 1.00 93.75 102 GLU A O 1
ATOM 787 N N . VAL A 1 103 ? 1.528 -10.363 -4.784 1.00 94.19 103 VAL A N 1
ATOM 788 C CA . VAL A 1 103 ? 2.566 -9.407 -4.372 1.00 94.19 103 VAL A CA 1
ATOM 789 C C . VAL A 1 103 ? 2.804 -9.475 -2.864 1.00 94.19 103 VAL A C 1
ATOM 791 O O . VAL A 1 103 ? 3.953 -9.577 -2.445 1.00 94.19 103 VAL A O 1
ATOM 794 N N . ASN A 1 104 ? 1.744 -9.500 -2.050 1.00 91.38 104 ASN A N 1
ATOM 795 C CA . ASN A 1 104 ? 1.833 -9.606 -0.592 1.00 91.38 104 ASN A CA 1
ATOM 796 C C . ASN A 1 104 ? 2.478 -10.929 -0.160 1.00 91.38 104 ASN A C 1
ATOM 798 O O . ASN A 1 104 ? 3.356 -10.931 0.702 1.00 91.38 104 ASN A O 1
ATOM 802 N N . ARG A 1 105 ? 2.104 -12.052 -0.792 1.00 94.19 105 ARG A N 1
ATOM 803 C CA . ARG A 1 105 ? 2.749 -13.352 -0.546 1.00 94.19 105 ARG A CA 1
ATOM 804 C C . ARG A 1 105 ? 4.234 -13.311 -0.902 1.00 94.19 105 ARG A C 1
ATOM 806 O O . ARG A 1 105 ? 5.054 -13.795 -0.134 1.00 94.19 105 ARG A O 1
ATOM 813 N N . PHE A 1 106 ? 4.585 -12.725 -2.045 1.00 96.75 106 PHE A N 1
ATOM 814 C CA . PHE A 1 106 ? 5.981 -12.591 -2.454 1.00 96.75 106 PHE A CA 1
ATOM 815 C C . PHE A 1 106 ? 6.772 -11.677 -1.506 1.00 96.75 106 PHE A C 1
ATOM 817 O O . PHE A 1 106 ? 7.904 -11.998 -1.154 1.00 96.75 106 PHE A O 1
ATOM 824 N N . ALA A 1 107 ? 6.176 -10.573 -1.046 1.00 94.81 107 ALA A N 1
ATOM 825 C CA . ALA A 1 107 ? 6.804 -9.628 -0.124 1.00 94.81 107 ALA A CA 1
ATOM 826 C C . ALA A 1 107 ? 7.235 -10.290 1.197 1.00 94.81 107 ALA A C 1
ATOM 828 O O . ALA A 1 107 ? 8.283 -9.941 1.735 1.00 94.81 107 ALA A O 1
ATOM 829 N N . GLN A 1 108 ? 6.483 -11.287 1.678 1.00 95.44 108 GLN A N 1
ATOM 830 C CA . GLN A 1 108 ? 6.844 -12.076 2.864 1.00 95.44 108 GLN A CA 1
ATOM 831 C C . GLN A 1 108 ? 8.126 -12.897 2.668 1.00 95.44 108 GLN A C 1
ATOM 833 O O . GLN A 1 108 ? 8.819 -13.165 3.641 1.00 95.44 108 GLN A O 1
ATOM 838 N N . CYS A 1 109 ? 8.463 -13.265 1.429 1.00 97.25 109 CYS A N 1
ATOM 839 C CA . CYS A 1 109 ? 9.671 -14.025 1.108 1.00 97.25 109 CYS A CA 1
ATOM 840 C C . CYS A 1 109 ? 10.902 -13.136 0.879 1.00 97.25 109 CYS A C 1
ATOM 842 O O . CYS A 1 109 ? 12.017 -13.646 0.882 1.00 97.25 109 CYS A O 1
ATOM 844 N N . VAL A 1 110 ? 10.732 -11.821 0.669 1.00 96.81 110 VAL A N 1
ATOM 845 C CA . VAL A 1 110 ? 11.837 -10.892 0.352 1.00 96.81 110 VAL A CA 1
ATOM 846 C C . VAL A 1 110 ? 12.981 -10.923 1.376 1.00 96.81 110 VAL A C 1
ATOM 848 O O . VAL A 1 110 ? 14.135 -10.907 0.940 1.00 96.81 110 VAL A O 1
ATOM 851 N N . PRO A 1 111 ? 12.734 -10.995 2.701 1.00 96.25 111 PRO A N 1
ATOM 852 C CA . PRO A 1 111 ? 13.805 -11.107 3.691 1.00 96.25 111 PRO A CA 1
ATOM 853 C C . PRO A 1 111 ? 14.732 -12.309 3.481 1.00 96.25 111 PRO A C 1
ATOM 855 O O . PRO A 1 111 ? 15.927 -12.189 3.756 1.00 96.25 111 PRO A O 1
ATOM 858 N N . ASP A 1 112 ? 14.201 -13.408 2.941 1.00 96.81 112 ASP A N 1
ATOM 859 C CA . ASP A 1 112 ? 14.887 -14.694 2.785 1.00 96.81 112 ASP A CA 1
ATOM 860 C C . ASP A 1 112 ? 15.471 -14.904 1.377 1.00 96.81 112 ASP A C 1
ATOM 862 O O . ASP A 1 112 ? 16.098 -15.929 1.104 1.00 96.81 112 ASP A O 1
ATOM 866 N N . ILE A 1 113 ? 15.282 -13.946 0.461 1.00 97.25 113 ILE A N 1
ATOM 867 C CA . ILE A 1 113 ? 15.837 -14.032 -0.891 1.00 97.25 113 ILE A CA 1
ATOM 868 C C . ILE A 1 113 ? 17.367 -14.017 -0.825 1.00 97.25 113 ILE A C 1
ATOM 870 O O . ILE A 1 113 ? 17.985 -13.097 -0.285 1.00 97.25 113 ILE A O 1
ATOM 874 N N . VAL A 1 114 ? 17.978 -15.019 -1.454 1.00 97.50 114 VAL A N 1
ATOM 875 C CA . VAL A 1 114 ? 19.427 -15.098 -1.643 1.00 97.50 114 VAL A CA 1
ATOM 876 C C . VAL A 1 114 ? 19.798 -14.386 -2.951 1.00 97.50 114 VAL A C 1
ATOM 878 O O . VAL A 1 114 ? 19.201 -14.691 -3.987 1.00 97.50 114 VAL A O 1
ATOM 881 N N . PRO A 1 115 ? 20.765 -13.447 -2.939 1.00 97.62 115 PRO A N 1
ATOM 882 C CA . PRO A 1 115 ? 21.305 -12.860 -4.162 1.00 97.62 115 PRO A CA 1
ATOM 883 C C . PRO A 1 115 ? 21.770 -13.933 -5.155 1.00 97.62 115 PRO A C 1
ATOM 885 O O . PRO A 1 115 ? 22.417 -14.908 -4.777 1.00 97.62 115 PRO A O 1
ATOM 888 N N . THR A 1 116 ? 21.439 -13.753 -6.430 1.00 97.75 116 THR A N 1
ATOM 889 C CA . THR A 1 116 ? 21.727 -14.706 -7.500 1.00 97.75 116 THR A CA 1
ATOM 890 C C . THR A 1 116 ? 21.939 -13.996 -8.836 1.00 97.75 116 THR A C 1
ATOM 892 O O . THR A 1 116 ? 21.227 -13.052 -9.193 1.00 97.75 116 THR A O 1
ATOM 895 N N . ALA A 1 117 ? 22.927 -14.482 -9.592 1.00 96.31 117 ALA A N 1
ATOM 896 C CA . ALA A 1 117 ? 23.175 -14.064 -10.970 1.00 96.31 117 ALA A CA 1
ATOM 897 C C . ALA A 1 117 ? 22.208 -14.730 -11.966 1.00 96.31 117 ALA A C 1
ATOM 899 O O . ALA A 1 117 ? 22.003 -14.207 -13.067 1.00 96.31 117 ALA A O 1
ATOM 900 N N . GLU A 1 118 ? 21.624 -15.873 -11.591 1.00 97.88 118 GLU A N 1
ATOM 901 C CA . GLU A 1 118 ? 20.593 -16.538 -12.380 1.00 97.88 118 GLU A CA 1
ATOM 902 C C . GLU A 1 118 ? 19.274 -15.763 -12.246 1.00 97.88 118 GLU A C 1
ATOM 904 O O . GLU A 1 118 ? 18.842 -15.489 -11.123 1.00 97.88 118 GLU A O 1
ATOM 909 N N . PRO A 1 119 ? 18.629 -15.371 -13.358 1.00 98.25 119 PRO A N 1
ATOM 910 C CA . PRO A 1 119 ? 17.403 -14.595 -13.286 1.00 98.25 119 PRO A CA 1
ATOM 911 C C . PRO A 1 119 ? 16.263 -15.360 -12.608 1.00 98.25 119 PRO A C 1
ATOM 913 O O . PRO A 1 119 ? 15.935 -16.474 -13.008 1.00 98.25 119 PRO A O 1
ATOM 916 N N . ILE A 1 120 ? 15.593 -14.720 -11.648 1.00 98.19 120 ILE A N 1
ATOM 917 C CA . ILE A 1 120 ? 14.357 -15.231 -11.042 1.00 98.19 120 ILE A CA 1
ATOM 918 C C . ILE A 1 120 ? 13.166 -14.342 -11.402 1.00 98.19 120 ILE A C 1
ATOM 920 O O . ILE A 1 120 ? 13.316 -13.141 -11.628 1.00 98.19 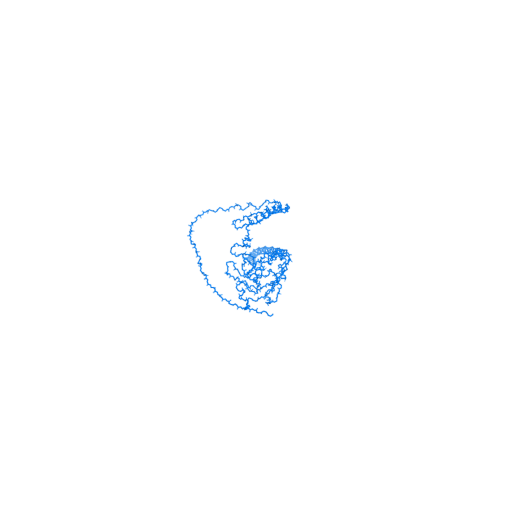120 ILE A O 1
ATOM 924 N N . MET A 1 121 ? 11.966 -14.920 -11.450 1.00 98.38 121 MET A N 1
ATOM 925 C CA . MET A 1 121 ? 10.747 -14.187 -11.799 1.00 98.38 121 MET A CA 1
ATOM 926 C C . MET A 1 121 ? 10.181 -13.442 -10.589 1.00 98.38 121 MET A C 1
ATOM 928 O O . MET A 1 121 ? 9.654 -14.064 -9.664 1.00 98.38 121 MET A O 1
ATOM 932 N N . VAL A 1 122 ? 10.233 -12.110 -10.629 1.00 98.38 122 VAL A N 1
ATOM 933 C CA . VAL A 1 122 ? 9.783 -11.231 -9.539 1.00 98.38 122 VAL A CA 1
ATOM 934 C C . VAL A 1 122 ? 8.519 -10.471 -9.953 1.00 98.38 122 VAL A C 1
ATOM 936 O O . VAL A 1 122 ? 8.484 -9.941 -11.068 1.00 98.38 122 VAL A O 1
ATOM 939 N N . PRO A 1 123 ? 7.485 -10.377 -9.090 1.00 98.38 123 PRO A N 1
ATOM 940 C CA . PRO A 1 123 ? 6.341 -9.507 -9.337 1.00 98.38 123 PRO A CA 1
ATOM 941 C C . PRO A 1 123 ? 6.782 -8.052 -9.503 1.00 98.38 123 PRO A C 1
ATOM 943 O O . PRO A 1 123 ? 7.445 -7.488 -8.634 1.00 98.38 123 PRO A O 1
ATOM 946 N N . VAL A 1 124 ? 6.378 -7.419 -10.601 1.00 97.94 124 VAL A N 1
ATOM 947 C CA . VAL A 1 124 ? 6.770 -6.046 -10.947 1.00 97.94 124 VAL A CA 1
ATOM 948 C C . VAL A 1 124 ? 6.398 -5.067 -9.832 1.00 97.94 124 VAL A C 1
ATOM 950 O O . VAL A 1 124 ? 7.193 -4.200 -9.486 1.00 97.94 124 VAL A O 1
ATOM 953 N N . ALA A 1 125 ? 5.218 -5.231 -9.229 1.00 96.44 125 ALA A N 1
ATOM 954 C CA . ALA A 1 125 ? 4.742 -4.381 -8.138 1.00 96.44 125 ALA A CA 1
ATOM 955 C C . ALA A 1 125 ? 5.508 -4.558 -6.809 1.00 96.44 125 ALA A C 1
ATOM 957 O O . ALA A 1 125 ? 5.359 -3.727 -5.918 1.00 96.44 125 ALA A O 1
ATOM 958 N N . ALA A 1 126 ? 6.334 -5.603 -6.666 1.00 97.12 126 ALA A N 1
ATOM 959 C CA . ALA A 1 126 ? 7.218 -5.776 -5.510 1.00 97.12 126 ALA A CA 1
ATOM 960 C C . ALA A 1 126 ? 8.553 -5.019 -5.661 1.00 97.12 126 ALA A C 1
ATOM 962 O O . ALA A 1 126 ? 9.317 -4.912 -4.698 1.00 97.12 126 ALA A O 1
ATOM 963 N N . LEU A 1 127 ? 8.854 -4.510 -6.861 1.00 98.00 127 LEU A N 1
ATOM 964 C CA . LEU A 1 127 ? 10.087 -3.789 -7.153 1.00 98.00 127 LEU A CA 1
ATOM 965 C C . LEU A 1 127 ? 9.963 -2.304 -6.794 1.00 98.00 127 LEU A C 1
ATOM 967 O O . LEU A 1 127 ? 8.949 -1.654 -7.037 1.00 98.00 127 LEU A O 1
ATOM 971 N N . ARG A 1 128 ? 11.052 -1.757 -6.261 1.00 97.12 128 ARG A N 1
ATOM 972 C CA . ARG A 1 128 ? 11.225 -0.353 -5.882 1.00 97.12 128 ARG A CA 1
ATOM 973 C C . ARG A 1 128 ? 12.186 0.327 -6.851 1.00 97.12 128 ARG A C 1
ATOM 975 O O . ARG A 1 128 ? 13.074 -0.307 -7.425 1.00 97.12 128 ARG A O 1
ATOM 982 N N . PHE A 1 129 ? 12.050 1.633 -7.021 1.00 96.56 129 PHE A N 1
ATOM 983 C CA . PHE A 1 129 ? 13.010 2.429 -7.775 1.00 96.56 129 PHE A CA 1
ATOM 984 C C . PHE A 1 129 ? 14.243 2.741 -6.927 1.00 96.56 129 PHE A C 1
ATOM 986 O O . PHE A 1 129 ? 14.114 3.129 -5.768 1.00 96.56 129 PHE A O 1
ATOM 993 N N . THR A 1 130 ? 15.444 2.684 -7.511 1.00 94.94 130 THR A N 1
ATOM 994 C CA . THR A 1 130 ? 16.625 3.251 -6.829 1.00 94.94 130 THR A CA 1
ATOM 995 C C . THR A 1 130 ? 16.656 4.778 -6.903 1.00 94.94 130 THR A C 1
ATOM 997 O O . THR A 1 130 ? 17.177 5.427 -6.006 1.00 94.94 130 THR A O 1
ATOM 1000 N N . HIS A 1 131 ? 16.097 5.374 -7.961 1.00 89.56 131 HIS A N 1
ATOM 1001 C CA . HIS A 1 131 ? 16.095 6.822 -8.169 1.00 89.56 131 HIS A CA 1
ATOM 1002 C C . HIS A 1 131 ? 14.687 7.377 -7.986 1.00 89.56 131 HIS A C 1
ATOM 1004 O O . HIS A 1 131 ? 13.724 6.794 -8.477 1.00 89.56 131 HIS A O 1
ATOM 1010 N N . HIS A 1 132 ? 14.591 8.582 -7.437 1.00 84.19 132 HIS A N 1
ATOM 1011 C CA . HIS A 1 132 ? 13.334 9.323 -7.315 1.00 84.19 132 HIS A CA 1
ATOM 1012 C C . HIS A 1 132 ? 12.992 10.127 -8.569 1.00 84.19 132 HIS A C 1
ATOM 1014 O O . HIS A 1 132 ? 12.000 10.843 -8.572 1.00 84.19 132 HIS A O 1
ATOM 1020 N N . THR A 1 133 ? 13.780 10.030 -9.649 1.00 82.50 133 THR A N 1
ATOM 1021 C CA . THR A 1 133 ? 13.476 10.727 -10.910 1.00 82.50 133 THR A CA 1
ATOM 1022 C C . THR A 1 133 ? 13.727 9.878 -12.153 1.00 82.50 133 THR A C 1
ATOM 1024 O O . THR A 1 133 ? 14.727 9.160 -12.224 1.00 82.50 133 THR A O 1
ATOM 1027 N N . VAL A 1 134 ? 12.868 10.018 -13.169 1.00 79.81 134 VAL A N 1
ATOM 1028 C CA . VAL A 1 134 ? 13.142 9.557 -14.546 1.00 79.81 134 VAL A CA 1
ATOM 1029 C C . VAL A 1 134 ? 13.555 10.747 -15.406 1.00 79.81 134 VAL A C 1
ATOM 1031 O O . VAL A 1 134 ? 13.183 11.884 -15.125 1.00 79.81 134 VAL A O 1
ATOM 1034 N N . ASN A 1 135 ? 14.358 10.497 -16.445 1.00 78.12 135 ASN A N 1
ATOM 1035 C CA . ASN A 1 135 ? 14.623 11.516 -17.458 1.00 78.12 135 ASN A CA 1
ATOM 1036 C C . ASN A 1 135 ? 13.288 12.018 -18.045 1.00 78.12 135 ASN A C 1
ATOM 1038 O O . ASN A 1 135 ? 12.456 11.201 -18.441 1.00 78.12 135 ASN A O 1
ATOM 1042 N N . SER A 1 136 ? 13.131 13.340 -18.129 1.00 75.69 136 SER A N 1
ATOM 1043 C CA . SER A 1 136 ? 12.017 14.032 -18.781 1.00 75.69 136 SER A CA 1
ATOM 1044 C C . SER A 1 136 ? 11.754 13.536 -20.200 1.00 75.69 136 SER A C 1
ATOM 1046 O O . SER A 1 136 ? 10.606 13.564 -20.624 1.00 75.69 136 SER A O 1
ATOM 1048 N N . ASP A 1 137 ? 12.783 13.038 -20.895 1.00 73.19 137 ASP A N 1
ATOM 1049 C CA . ASP A 1 137 ? 12.670 12.549 -22.276 1.00 73.19 137 ASP A CA 1
ATOM 1050 C C . ASP A 1 137 ? 11.914 11.227 -22.438 1.00 73.19 137 ASP A C 1
ATOM 1052 O O . ASP A 1 137 ? 11.521 10.858 -23.553 1.00 73.19 137 ASP A O 1
ATOM 1056 N N . LEU A 1 138 ? 11.758 10.486 -21.331 1.00 80.25 138 LEU A N 1
ATOM 1057 C CA . LEU A 1 138 ? 11.238 9.116 -21.306 1.00 80.25 138 LEU A CA 1
ATOM 1058 C C . LEU A 1 138 ? 11.840 8.227 -22.414 1.00 80.25 138 LEU A C 1
ATOM 1060 O O . LEU A 1 138 ? 11.160 7.385 -22.993 1.00 80.25 138 LEU A O 1
ATOM 1064 N N . ALA A 1 139 ? 13.118 8.422 -22.735 1.00 81.56 139 ALA A N 1
ATOM 1065 C CA . ALA A 1 139 ? 13.883 7.604 -23.676 1.00 81.56 139 ALA A CA 1
ATOM 1066 C C . ALA A 1 139 ? 14.857 6.702 -22.914 1.00 81.56 139 ALA A C 1
ATOM 1068 O O . ALA A 1 139 ? 15.205 7.025 -21.779 1.00 81.56 139 ALA A O 1
ATOM 1069 N N . PHE A 1 140 ? 15.336 5.600 -23.491 1.00 79.12 140 PHE A N 1
ATOM 1070 C CA . PHE A 1 140 ? 16.480 4.851 -22.946 1.00 79.12 140 PHE A CA 1
ATOM 1071 C C . PHE A 1 140 ? 17.778 5.641 -23.191 1.00 79.12 140 PHE A C 1
ATOM 1073 O O . PHE A 1 140 ? 17.887 6.365 -24.164 1.00 79.12 140 PHE A O 1
ATOM 1080 N N . GLY A 1 141 ? 18.711 5.649 -22.236 1.00 74.75 141 GLY A N 1
ATOM 1081 C CA . GLY A 1 141 ? 19.818 6.621 -22.227 1.00 74.75 141 GLY A CA 1
ATOM 1082 C C . GLY A 1 141 ? 20.941 6.252 -23.186 1.00 74.75 141 GLY A C 1
ATOM 1083 O O . GLY A 1 141 ? 20.934 5.165 -23.760 1.00 74.75 141 GLY A O 1
ATOM 1084 N N . GLU A 1 142 ? 21.965 7.105 -23.263 1.00 64.19 142 GLU A N 1
ATOM 1085 C CA . GLU A 1 142 ? 23.159 6.907 -24.100 1.00 64.19 142 GLU A CA 1
ATOM 1086 C C . GLU A 1 142 ? 24.019 5.677 -23.732 1.00 64.19 142 GLU A C 1
ATOM 1088 O O . GLU A 1 142 ? 25.126 5.544 -24.219 1.00 64.19 142 GLU A O 1
ATOM 1093 N N . GLY A 1 143 ? 23.561 4.770 -22.870 1.00 65.00 143 GLY A N 1
ATOM 1094 C CA . GLY A 1 143 ? 24.276 3.545 -22.493 1.00 65.00 143 GLY A CA 1
ATOM 1095 C C . GLY A 1 143 ? 23.698 2.259 -23.085 1.00 65.00 143 GLY A C 1
ATOM 1096 O O . GLY A 1 143 ? 24.316 1.214 -22.944 1.00 65.00 143 GLY A O 1
ATOM 1097 N N . HIS A 1 144 ? 22.534 2.307 -23.736 1.00 63.47 144 HIS A N 1
ATOM 1098 C CA . HIS A 1 144 ? 21.879 1.109 -24.278 1.00 63.47 144 HIS A CA 1
ATOM 1099 C C . HIS A 1 144 ? 22.113 0.960 -25.782 1.00 63.47 144 HIS A C 1
ATOM 1101 O O . HIS A 1 144 ? 22.514 1.916 -26.428 1.00 63.47 144 HIS A O 1
ATOM 1107 N N . GLU A 1 145 ? 21.856 -0.205 -26.373 1.00 62.44 145 GLU A N 1
ATOM 1108 C CA . GLU A 1 145 ? 21.792 -0.330 -27.844 1.00 62.44 145 GLU A CA 1
ATOM 1109 C C . GLU A 1 145 ? 20.610 0.488 -28.405 1.00 62.44 145 GLU A C 1
ATOM 1111 O O . GLU A 1 145 ? 20.680 1.072 -29.482 1.00 62.44 145 GLU A O 1
ATOM 1116 N N . ASN A 1 146 ? 19.579 0.679 -27.578 1.00 63.09 146 ASN A N 1
ATOM 1117 C CA . ASN A 1 146 ? 18.333 1.372 -27.900 1.00 63.09 146 ASN A CA 1
ATOM 1118 C C . ASN A 1 146 ? 18.317 2.846 -27.444 1.00 63.09 146 ASN A C 1
ATOM 1120 O O . ASN A 1 146 ? 17.295 3.330 -26.962 1.00 63.09 146 ASN A O 1
ATOM 1124 N N . ARG A 1 147 ? 19.437 3.581 -27.573 1.00 62.66 147 ARG A N 1
ATOM 1125 C CA . ARG A 1 147 ? 19.649 4.950 -27.011 1.00 62.66 147 ARG A CA 1
ATOM 1126 C C . ARG A 1 147 ? 18.606 6.007 -27.388 1.00 62.66 147 ARG A C 1
ATOM 1128 O O . ARG A 1 147 ? 18.599 7.086 -26.809 1.00 62.66 147 ARG A O 1
ATOM 1135 N N . GLN A 1 148 ? 17.774 5.745 -28.391 1.00 61.25 148 GLN A N 1
ATOM 1136 C CA . GLN A 1 148 ? 16.717 6.658 -28.835 1.00 61.25 148 GLN A CA 1
ATOM 1137 C C . GLN A 1 148 ? 15.319 6.050 -28.766 1.00 61.25 148 GLN A C 1
ATOM 1139 O O . GLN A 1 148 ? 14.338 6.694 -29.155 1.00 61.25 148 GLN A O 1
ATOM 1144 N N . GLU A 1 149 ? 15.197 4.816 -28.283 1.00 73.50 149 GLU A N 1
ATOM 1145 C CA . GLU A 1 149 ? 13.887 4.217 -28.137 1.00 73.50 149 GLU A CA 1
ATOM 1146 C C . GLU A 1 149 ? 13.166 4.839 -26.951 1.00 73.50 149 GLU A C 1
ATOM 1148 O O . GLU A 1 149 ? 13.706 5.044 -25.861 1.00 73.50 149 GLU A O 1
ATOM 1153 N N . SER A 1 150 ? 11.916 5.187 -27.205 1.00 82.75 150 SER A N 1
ATOM 1154 C CA . SER A 1 150 ? 11.027 5.689 -26.182 1.00 82.75 150 SER A CA 1
ATOM 1155 C C . SER A 1 150 ? 10.603 4.555 -25.251 1.00 82.75 150 SER A C 1
ATOM 1157 O O . SER A 1 150 ? 10.317 3.453 -25.719 1.00 82.75 150 SER A O 1
ATOM 1159 N N . ILE A 1 151 ? 10.440 4.847 -23.960 1.00 88.69 151 ILE A N 1
ATOM 1160 C CA . ILE A 1 151 ? 9.735 3.972 -23.013 1.00 88.69 151 ILE A CA 1
ATOM 1161 C C . ILE A 1 151 ? 8.341 3.621 -23.572 1.00 88.69 151 ILE A C 1
ATOM 1163 O O . ILE A 1 151 ? 7.911 2.478 -23.448 1.00 88.69 151 ILE A O 1
ATOM 1167 N N . PHE A 1 152 ? 7.682 4.536 -24.298 1.00 87.75 152 PHE A N 1
ATOM 1168 C CA . PHE A 1 152 ? 6.396 4.267 -24.955 1.00 87.75 152 PHE A CA 1
ATOM 1169 C C . PHE A 1 152 ? 6.462 3.147 -25.996 1.00 87.75 152 PHE A C 1
ATOM 1171 O O . PHE A 1 152 ? 5.489 2.417 -26.137 1.00 87.75 152 PHE A O 1
ATOM 1178 N N . LYS A 1 153 ? 7.594 2.966 -26.691 1.00 90.06 153 LYS A N 1
ATOM 1179 C CA . LYS A 1 153 ? 7.764 1.856 -27.643 1.00 90.06 153 LYS A CA 1
ATOM 1180 C C . LYS A 1 153 ? 7.787 0.513 -26.911 1.00 90.06 153 LYS A C 1
ATOM 1182 O O . LYS A 1 153 ? 7.150 -0.431 -27.361 1.00 90.06 153 LYS A O 1
ATOM 1187 N N . LEU A 1 154 ? 8.477 0.450 -25.768 1.00 91.75 154 LEU A N 1
ATOM 1188 C CA . LEU A 1 154 ? 8.484 -0.739 -24.914 1.00 91.75 154 LEU A CA 1
ATOM 1189 C C . LEU A 1 154 ? 7.074 -1.046 -24.392 1.00 91.75 154 LEU A C 1
ATOM 1191 O O . LEU A 1 154 ? 6.632 -2.187 -24.456 1.00 91.75 154 LEU A O 1
ATOM 1195 N N . ILE A 1 155 ? 6.359 -0.027 -23.911 1.00 93.44 155 ILE A N 1
ATOM 1196 C CA . ILE A 1 155 ? 4.991 -0.189 -23.401 1.00 93.44 155 ILE A CA 1
ATOM 1197 C C . ILE A 1 155 ? 4.046 -0.655 -24.504 1.00 93.44 155 ILE A C 1
ATOM 1199 O O . ILE A 1 155 ? 3.303 -1.598 -24.276 1.00 93.44 155 ILE A O 1
ATOM 1203 N N . ASP A 1 156 ? 4.081 -0.038 -25.688 1.00 92.62 156 ASP A N 1
ATOM 1204 C CA . ASP A 1 156 ? 3.240 -0.435 -26.823 1.00 92.62 156 ASP A CA 1
ATOM 1205 C C . ASP A 1 156 ? 3.522 -1.887 -27.238 1.00 92.62 156 ASP A C 1
ATOM 1207 O O . ASP A 1 156 ? 2.583 -2.665 -27.402 1.00 92.62 156 ASP A O 1
ATOM 1211 N N . ALA A 1 157 ? 4.796 -2.293 -27.296 1.00 94.19 157 ALA A N 1
ATOM 1212 C CA . ALA A 1 157 ? 5.176 -3.668 -27.614 1.00 94.19 157 ALA A CA 1
ATOM 1213 C C . ALA A 1 157 ? 4.673 -4.684 -26.572 1.00 94.19 157 ALA A C 1
ATOM 1215 O O . ALA A 1 157 ? 4.142 -5.735 -26.937 1.00 94.19 157 ALA A O 1
ATOM 1216 N N . LEU A 1 158 ? 4.804 -4.364 -25.281 1.00 95.31 158 LEU A N 1
ATOM 1217 C CA . LEU A 1 158 ? 4.290 -5.203 -24.196 1.00 95.31 158 LEU A CA 1
ATOM 1218 C C . LEU A 1 158 ? 2.755 -5.247 -24.186 1.00 95.31 158 LEU A C 1
ATOM 1220 O O . LEU A 1 158 ? 2.151 -6.300 -23.995 1.00 95.31 158 LEU A O 1
ATOM 1224 N N . PHE A 1 159 ? 2.109 -4.103 -24.417 1.00 94.31 159 PHE A N 1
ATOM 1225 C CA . PHE A 1 159 ? 0.656 -3.974 -24.408 1.00 94.31 159 PHE A CA 1
ATOM 1226 C C . PHE A 1 159 ? 0.013 -4.756 -25.558 1.00 94.31 159 PHE A C 1
ATOM 1228 O O . PHE A 1 159 ? -0.967 -5.465 -25.342 1.00 94.31 159 PHE A O 1
ATOM 1235 N N . ARG A 1 160 ? 0.605 -4.685 -26.759 1.00 94.75 160 ARG A N 1
ATOM 1236 C CA . ARG A 1 160 ? 0.190 -5.460 -27.942 1.00 94.75 160 ARG A CA 1
ATOM 1237 C C . ARG A 1 160 ? 0.562 -6.941 -27.867 1.00 94.75 160 ARG A C 1
ATOM 1239 O O . ARG A 1 160 ? 0.121 -7.702 -28.721 1.00 94.75 160 ARG A O 1
ATOM 1246 N N . GLY A 1 161 ? 1.389 -7.343 -26.901 1.00 94.12 161 GLY A N 1
ATOM 1247 C CA . GLY A 1 161 ? 1.893 -8.711 -26.788 1.00 94.12 161 GLY A CA 1
ATOM 1248 C C . GLY A 1 161 ? 2.915 -9.093 -27.862 1.00 94.12 161 GLY A C 1
ATOM 1249 O O . GLY A 1 161 ? 3.201 -10.272 -28.027 1.00 94.12 161 GLY A O 1
ATOM 1250 N N . THR A 1 162 ? 3.488 -8.125 -28.589 1.00 96.62 162 THR A N 1
ATOM 1251 C CA . THR A 1 162 ? 4.623 -8.392 -29.496 1.00 96.62 162 THR A CA 1
ATOM 1252 C C . THR A 1 162 ? 5.917 -8.656 -28.725 1.00 96.62 162 THR A C 1
ATOM 1254 O O . THR A 1 162 ? 6.886 -9.144 -29.294 1.00 96.62 162 THR A O 1
ATOM 1257 N N . LEU A 1 163 ? 5.938 -8.289 -27.443 1.00 95.88 163 LEU A N 1
ATOM 1258 C CA . LEU A 1 163 ? 6.980 -8.606 -26.479 1.00 95.88 163 LEU A CA 1
ATOM 1259 C C . LEU A 1 163 ? 6.307 -9.091 -25.191 1.00 95.88 163 LEU A C 1
ATOM 1261 O O . LEU A 1 163 ? 5.346 -8.473 -24.734 1.00 95.88 163 LEU A O 1
ATOM 1265 N N . VAL A 1 164 ? 6.808 -10.174 -24.600 1.00 96.31 164 VAL A N 1
ATOM 1266 C CA . VAL A 1 164 ? 6.314 -10.711 -23.323 1.00 96.31 164 VAL A CA 1
ATOM 1267 C C . VAL A 1 164 ? 7.288 -10.332 -22.209 1.00 96.31 164 VAL A C 1
ATOM 1269 O O . VAL A 1 164 ? 8.487 -10.189 -22.441 1.00 96.31 164 VAL A O 1
ATOM 1272 N N . THR A 1 165 ? 6.797 -10.148 -20.980 1.00 97.12 165 THR A N 1
ATOM 1273 C CA . THR A 1 165 ? 7.646 -9.732 -19.850 1.00 97.12 165 THR A CA 1
ATOM 1274 C C . THR A 1 165 ? 8.731 -10.754 -19.501 1.00 97.12 165 THR A C 1
ATOM 1276 O O . THR A 1 165 ? 9.778 -10.360 -18.997 1.00 97.12 165 THR A O 1
ATOM 1279 N N . THR A 1 166 ? 8.508 -12.040 -19.791 1.00 97.50 166 THR A N 1
ATOM 1280 C CA . THR A 1 166 ? 9.468 -13.142 -19.600 1.00 97.50 166 THR A CA 1
ATOM 1281 C C . THR A 1 166 ? 10.672 -13.063 -20.529 1.00 97.50 166 THR A C 1
ATOM 1283 O O . THR A 1 166 ? 11.745 -13.531 -20.164 1.00 97.50 166 THR A O 1
ATOM 1286 N N . ASP A 1 167 ? 10.500 -12.445 -21.697 1.00 96.62 167 ASP A N 1
ATOM 1287 C CA . ASP A 1 167 ? 11.517 -12.394 -22.753 1.00 96.62 167 ASP A CA 1
ATOM 1288 C C . ASP A 1 167 ? 12.380 -11.128 -22.649 1.00 96.62 167 ASP A C 1
ATOM 1290 O O . ASP A 1 167 ? 13.284 -10.895 -23.452 1.00 96.62 167 ASP A O 1
ATOM 1294 N N . LEU A 1 168 ? 12.092 -10.275 -21.661 1.00 95.75 168 LEU A N 1
ATOM 1295 C CA . LEU A 1 168 ? 12.886 -9.091 -21.386 1.00 95.75 168 LEU A CA 1
ATOM 1296 C C . LEU A 1 168 ? 14.263 -9.474 -20.853 1.00 95.75 168 LEU A 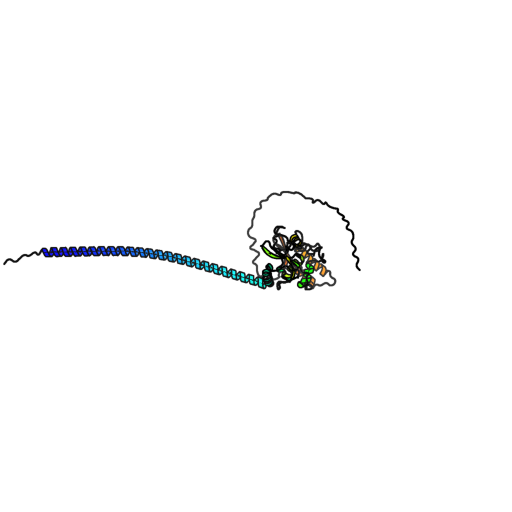C 1
ATOM 1298 O O . LEU A 1 168 ? 14.412 -10.393 -20.050 1.00 95.75 168 LEU A O 1
ATOM 1302 N N . GLU A 1 169 ? 15.269 -8.680 -21.221 1.00 95.44 169 GLU A N 1
ATOM 1303 C CA . GLU A 1 169 ? 16.557 -8.729 -20.537 1.00 95.44 169 GLU A CA 1
ATOM 1304 C C . GLU A 1 169 ? 16.330 -8.548 -19.021 1.00 95.44 169 GLU A C 1
ATOM 1306 O O . GLU A 1 169 ? 15.641 -7.589 -18.630 1.00 95.44 169 GLU A O 1
ATOM 1311 N N . PRO A 1 170 ? 16.915 -9.419 -18.172 1.00 97.69 170 PRO A N 1
ATOM 1312 C CA . PRO A 1 170 ? 16.740 -9.348 -16.731 1.00 97.69 170 PRO A CA 1
ATOM 1313 C C . PRO A 1 170 ? 17.032 -7.957 -16.170 1.00 97.69 170 PRO A C 1
ATOM 1315 O O . PRO A 1 170 ? 17.955 -7.269 -16.617 1.00 97.69 170 PRO A O 1
ATOM 1318 N N . LEU A 1 171 ? 16.244 -7.543 -15.180 1.00 97.50 171 LEU A N 1
ATOM 1319 C CA . LEU A 1 171 ? 16.523 -6.327 -14.423 1.00 97.50 171 LEU A CA 1
ATOM 1320 C C . LEU A 1 171 ? 17.600 -6.609 -13.374 1.00 97.50 171 LEU A C 1
ATOM 1322 O O . LEU A 1 171 ? 17.544 -7.624 -12.684 1.00 97.50 171 LEU A O 1
ATOM 1326 N N . ASP A 1 172 ? 18.533 -5.682 -13.206 1.00 97.69 172 ASP A N 1
ATOM 1327 C CA . ASP A 1 172 ? 19.462 -5.664 -12.086 1.00 97.69 172 ASP A CA 1
ATOM 1328 C C . ASP A 1 172 ? 18.767 -5.046 -10.874 1.00 97.69 172 ASP A C 1
ATOM 1330 O O . ASP A 1 172 ? 18.386 -3.866 -10.865 1.00 97.69 172 ASP A O 1
ATOM 1334 N N . VAL A 1 173 ? 18.571 -5.877 -9.857 1.00 98.38 173 VAL A N 1
ATOM 1335 C CA . VAL A 1 173 ? 17.827 -5.559 -8.644 1.00 98.38 173 VAL A CA 1
ATOM 1336 C C . VAL A 1 173 ? 18.734 -5.758 -7.443 1.00 98.38 173 VAL A C 1
ATOM 1338 O O . VAL A 1 173 ? 19.481 -6.724 -7.372 1.00 98.38 173 VAL A O 1
ATOM 1341 N N . PHE A 1 174 ? 18.663 -4.842 -6.489 1.00 98.31 174 PHE A N 1
ATOM 1342 C CA . PHE A 1 174 ? 19.462 -4.869 -5.274 1.00 98.31 174 PHE A CA 1
ATOM 1343 C C . PHE A 1 174 ? 18.570 -5.151 -4.081 1.00 98.31 174 PHE A C 1
ATOM 1345 O O . PHE A 1 174 ? 17.534 -4.506 -3.903 1.00 98.31 174 PHE A O 1
ATOM 1352 N N . LEU A 1 175 ? 18.983 -6.111 -3.268 1.00 98.19 175 LEU A N 1
ATOM 1353 C CA . LEU A 1 175 ? 18.362 -6.392 -1.989 1.00 98.19 175 LEU A CA 1
ATOM 1354 C C . LEU A 1 175 ? 18.953 -5.426 -0.954 1.00 98.19 175 LEU A C 1
ATOM 1356 O O . LEU A 1 175 ? 20.123 -5.544 -0.605 1.00 98.19 175 LEU A O 1
ATOM 1360 N N . HIS A 1 176 ? 18.159 -4.454 -0.507 1.00 97.44 176 HIS A N 1
ATOM 1361 C CA . HIS A 1 176 ? 18.611 -3.335 0.329 1.00 97.44 176 HIS A CA 1
ATOM 1362 C C . HIS A 1 176 ? 17.657 -3.108 1.505 1.00 97.44 176 HIS A C 1
ATOM 1364 O O . HIS A 1 176 ? 16.441 -3.275 1.368 1.00 97.44 176 HIS A O 1
ATOM 1370 N N . ASN A 1 177 ? 18.199 -2.698 2.652 1.00 97.38 177 ASN A N 1
ATOM 1371 C CA . ASN A 1 177 ? 17.400 -2.258 3.794 1.00 97.38 177 ASN A CA 1
ATOM 1372 C C . ASN A 1 177 ? 17.007 -0.796 3.605 1.00 97.38 177 ASN A C 1
ATOM 1374 O O . ASN A 1 177 ? 17.850 0.099 3.658 1.00 97.38 177 ASN A O 1
ATOM 1378 N N . GLY A 1 178 ? 15.715 -0.567 3.385 1.00 94.31 178 GLY A N 1
ATOM 1379 C CA . GLY A 1 178 ? 15.160 0.766 3.266 1.00 94.31 178 GLY A CA 1
ATOM 1380 C C . GLY A 1 178 ? 15.323 1.590 4.552 1.00 94.31 178 GLY A C 1
ATOM 1381 O O . GLY A 1 178 ? 15.660 1.073 5.618 1.00 94.31 178 GLY A O 1
ATOM 1382 N N . PRO A 1 179 ? 15.053 2.899 4.478 1.00 93.88 179 PRO A N 1
ATOM 1383 C CA . PRO A 1 179 ? 15.114 3.799 5.631 1.00 93.88 179 PRO A CA 1
ATOM 1384 C C . PRO A 1 179 ? 14.044 3.525 6.696 1.00 93.88 179 PRO A C 1
ATOM 1386 O O . PRO A 1 179 ? 14.160 4.001 7.820 1.00 93.88 179 PRO A O 1
ATOM 1389 N N . ASP A 1 180 ? 13.019 2.753 6.348 1.00 93.56 180 ASP A N 1
ATOM 1390 C CA . ASP A 1 180 ? 12.026 2.172 7.254 1.00 93.56 180 ASP A CA 1
ATOM 1391 C C . ASP A 1 180 ? 12.545 0.922 7.992 1.00 93.56 180 ASP A C 1
ATOM 1393 O O . ASP A 1 180 ? 11.819 0.328 8.785 1.00 93.56 180 ASP A O 1
ATOM 1397 N N . GLY A 1 181 ? 13.788 0.505 7.728 1.00 95.56 181 GLY A N 1
ATOM 1398 C CA . GLY A 1 181 ? 14.375 -0.737 8.226 1.00 95.56 181 GLY A CA 1
ATOM 1399 C C . GLY A 1 181 ? 13.870 -1.987 7.502 1.00 95.56 181 GLY A C 1
ATOM 1400 O O . GLY A 1 181 ? 14.326 -3.087 7.810 1.00 95.56 181 GLY A O 1
ATOM 1401 N N . ALA A 1 182 ? 12.951 -1.849 6.540 1.00 94.50 182 ALA A N 1
ATOM 1402 C CA . ALA A 1 182 ? 12.383 -2.977 5.821 1.00 94.50 182 ALA A CA 1
ATOM 1403 C C . ALA A 1 182 ? 13.278 -3.373 4.643 1.00 94.50 182 ALA A C 1
ATOM 1405 O O . ALA A 1 182 ? 13.713 -2.532 3.849 1.00 94.50 182 ALA A O 1
ATOM 1406 N N . ARG A 1 183 ? 13.515 -4.677 4.485 1.00 96.69 183 ARG A N 1
ATOM 1407 C CA . ARG A 1 183 ? 14.253 -5.211 3.337 1.00 96.69 183 ARG A CA 1
ATOM 1408 C C . ARG A 1 183 ? 13.390 -5.124 2.077 1.00 96.69 183 ARG A C 1
ATOM 1410 O O . ARG A 1 183 ? 12.225 -5.517 2.091 1.00 96.69 183 ARG A O 1
ATOM 1417 N N . GLY A 1 184 ? 13.950 -4.610 0.987 1.00 97.31 184 GLY A N 1
ATOM 1418 C CA . GLY A 1 184 ? 13.242 -4.411 -0.277 1.00 97.31 184 GLY A CA 1
ATOM 1419 C C . GLY A 1 184 ? 14.110 -4.692 -1.499 1.00 97.31 184 GLY A C 1
ATOM 1420 O O . GLY A 1 184 ? 15.334 -4.776 -1.409 1.00 97.31 184 GLY A O 1
ATOM 1421 N N . LEU A 1 185 ? 13.455 -4.822 -2.653 1.00 98.31 185 LEU A N 1
ATOM 1422 C CA . LEU A 1 185 ? 14.081 -5.073 -3.950 1.00 98.31 185 LEU A CA 1
ATOM 1423 C C . LEU A 1 185 ? 14.113 -3.789 -4.780 1.00 98.31 185 LEU A C 1
ATOM 1425 O O . LEU A 1 185 ? 13.068 -3.306 -5.202 1.00 98.31 185 LEU A O 1
ATOM 1429 N N . TYR A 1 186 ? 15.296 -3.238 -5.035 1.00 97.94 186 TYR A N 1
ATOM 1430 C CA . TYR A 1 186 ? 15.481 -1.942 -5.690 1.00 97.94 186 TYR A CA 1
ATOM 1431 C C . TYR A 1 186 ? 16.103 -2.103 -7.081 1.00 97.94 186 TYR A C 1
ATOM 1433 O O . TYR A 1 186 ? 17.249 -2.524 -7.214 1.00 97.94 186 TYR A O 1
ATOM 1441 N N . SER A 1 187 ? 15.373 -1.747 -8.137 1.00 97.62 187 SER A N 1
ATOM 1442 C CA . SER A 1 187 ? 15.845 -1.884 -9.519 1.00 97.62 187 SER A CA 1
ATOM 1443 C C . SER A 1 187 ? 16.773 -0.742 -9.937 1.00 97.62 187 SER A C 1
ATOM 1445 O O . SER A 1 187 ? 16.460 0.430 -9.734 1.00 97.62 187 SER A O 1
ATOM 1447 N N . ARG A 1 188 ? 17.883 -1.055 -10.615 1.00 95.00 188 ARG A N 1
ATOM 1448 C CA . ARG A 1 188 ? 18.710 -0.049 -11.311 1.00 95.00 188 ARG A CA 1
ATOM 1449 C C . ARG A 1 188 ? 18.160 0.323 -12.682 1.00 95.00 188 ARG A C 1
ATOM 1451 O O . ARG A 1 188 ? 18.422 1.421 -13.178 1.00 95.00 188 ARG A O 1
ATOM 1458 N N . ASN A 1 189 ? 17.346 -0.535 -13.289 1.00 94.00 189 ASN A N 1
ATOM 1459 C CA . ASN A 1 189 ? 16.764 -0.315 -14.612 1.00 94.00 189 ASN A CA 1
ATOM 1460 C C . ASN A 1 189 ? 15.430 0.457 -14.532 1.00 94.00 189 ASN A C 1
ATOM 1462 O O . ASN A 1 189 ? 14.438 0.064 -15.146 1.00 94.00 189 ASN A O 1
ATOM 1466 N N . ASN A 1 190 ? 15.405 1.597 -13.827 1.00 92.69 190 ASN A N 1
ATOM 1467 C CA . ASN A 1 190 ? 14.175 2.345 -13.493 1.00 92.69 190 ASN A CA 1
ATOM 1468 C C . ASN A 1 190 ? 13.273 2.695 -14.685 1.00 92.69 190 ASN A C 1
ATOM 1470 O O . ASN A 1 190 ? 12.066 2.822 -14.523 1.00 92.69 190 ASN A O 1
ATOM 1474 N N . ARG A 1 191 ? 13.829 2.848 -15.892 1.00 90.75 191 ARG A N 1
ATOM 1475 C CA . ARG A 1 191 ? 13.040 3.132 -17.106 1.00 90.75 191 ARG A CA 1
ATOM 1476 C C . ARG A 1 191 ? 12.238 1.916 -17.573 1.00 90.75 191 ARG A C 1
ATOM 1478 O O . ARG A 1 191 ? 11.074 2.067 -17.928 1.00 90.75 191 ARG A O 1
ATOM 1485 N N . ARG A 1 192 ? 12.845 0.722 -17.533 1.00 93.69 192 ARG A N 1
ATOM 1486 C CA . ARG A 1 192 ? 12.144 -0.545 -17.796 1.00 93.69 192 ARG A CA 1
ATOM 1487 C C . ARG A 1 192 ? 11.131 -0.825 -16.692 1.00 93.69 192 ARG A C 1
ATOM 1489 O O . ARG A 1 192 ? 9.991 -1.145 -16.999 1.00 93.69 192 ARG A O 1
ATOM 1496 N N . LEU A 1 193 ? 11.518 -0.616 -15.431 1.00 95.69 193 LEU A N 1
ATOM 1497 C CA . LEU A 1 193 ? 10.600 -0.761 -14.301 1.00 95.69 193 LEU A CA 1
ATOM 1498 C C . LEU A 1 193 ? 9.382 0.171 -14.430 1.00 95.69 193 LEU A C 1
ATOM 1500 O O . LEU A 1 193 ? 8.261 -0.279 -14.229 1.00 95.69 193 LEU A O 1
ATOM 1504 N N . LEU A 1 194 ? 9.570 1.432 -14.839 1.00 94.25 194 LEU A N 1
ATOM 1505 C CA . LEU A 1 194 ? 8.456 2.359 -15.071 1.00 94.25 194 LEU A CA 1
ATOM 1506 C C . LEU A 1 194 ? 7.476 1.826 -16.129 1.00 94.25 194 LEU A C 1
ATOM 1508 O O . LEU A 1 194 ? 6.271 1.833 -15.895 1.00 94.25 194 LEU A O 1
ATOM 1512 N N . ALA A 1 195 ? 7.988 1.340 -17.265 1.00 94.38 195 ALA A N 1
ATOM 1513 C CA . ALA A 1 195 ? 7.169 0.743 -18.322 1.00 94.38 195 ALA A CA 1
ATOM 1514 C C . ALA A 1 195 ? 6.354 -0.459 -17.816 1.00 94.38 195 ALA A C 1
ATOM 1516 O O . ALA A 1 195 ? 5.163 -0.577 -18.102 1.00 94.38 195 ALA A O 1
ATOM 1517 N N . LEU A 1 196 ? 6.996 -1.329 -17.035 1.00 96.88 196 LEU A N 1
ATOM 1518 C CA . LEU A 1 196 ? 6.373 -2.513 -16.452 1.00 96.88 196 LEU A CA 1
ATOM 1519 C C . LEU A 1 196 ? 5.303 -2.148 -15.417 1.00 96.88 196 LEU A C 1
ATOM 1521 O O . LEU A 1 196 ? 4.230 -2.745 -15.414 1.00 96.88 196 LEU A O 1
ATOM 1525 N N . LEU A 1 197 ? 5.552 -1.144 -14.571 1.00 95.69 197 LEU A N 1
ATOM 1526 C CA . LEU A 1 197 ? 4.572 -0.658 -13.596 1.00 95.69 197 LEU A CA 1
ATOM 1527 C C . LEU A 1 197 ? 3.364 -0.005 -14.275 1.00 95.69 197 LEU A C 1
ATOM 1529 O O . LEU A 1 197 ? 2.242 -0.163 -13.800 1.00 95.69 197 LEU A O 1
ATOM 1533 N N . TRP A 1 198 ? 3.556 0.681 -15.406 1.00 94.69 198 TRP A N 1
ATOM 1534 C CA . TRP A 1 198 ? 2.431 1.171 -16.208 1.00 94.69 198 TRP A CA 1
ATOM 1535 C C . TRP A 1 198 ? 1.606 0.024 -16.783 1.00 94.69 198 TRP A C 1
ATOM 1537 O O . TRP A 1 198 ? 0.381 0.067 -16.707 1.00 94.69 198 TRP A O 1
ATOM 1547 N N . LEU A 1 199 ? 2.256 -1.021 -17.300 1.00 95.81 199 LEU A N 1
ATOM 1548 C CA . LEU A 1 199 ? 1.553 -2.212 -17.770 1.00 95.81 199 LEU A CA 1
ATOM 1549 C C . LEU A 1 199 ? 0.768 -2.888 -16.633 1.00 95.81 199 LEU A C 1
ATOM 1551 O O . LEU A 1 199 ? -0.407 -3.194 -16.819 1.00 95.81 199 LEU A O 1
ATOM 1555 N N . GLN A 1 200 ? 1.369 -3.036 -15.445 1.00 95.44 200 GLN A N 1
ATOM 1556 C CA . GLN A 1 200 ? 0.712 -3.583 -14.247 1.00 95.44 200 GLN A CA 1
ATOM 1557 C C . GLN A 1 200 ? -0.486 -2.733 -13.802 1.00 95.44 200 GLN A C 1
ATOM 1559 O O . GLN A 1 200 ? -1.496 -3.269 -13.355 1.00 95.44 200 GLN A O 1
ATOM 1564 N N . ALA A 1 201 ? -0.404 -1.406 -13.933 1.00 91.94 201 ALA A N 1
ATOM 1565 C CA . ALA A 1 201 ? -1.507 -0.516 -13.578 1.00 91.94 201 ALA A CA 1
ATOM 1566 C C . ALA A 1 201 ? -2.740 -0.706 -14.481 1.00 91.94 201 ALA A C 1
ATOM 1568 O O . ALA A 1 201 ? -3.865 -0.461 -14.027 1.00 91.94 201 ALA A O 1
ATOM 1569 N N . VAL A 1 202 ? -2.523 -1.135 -15.732 1.00 93.06 202 VAL A N 1
ATOM 1570 C CA . VAL A 1 202 ? -3.578 -1.424 -16.717 1.00 93.06 202 VAL A CA 1
ATOM 1571 C C . VAL A 1 202 ? -4.045 -2.885 -16.646 1.00 93.06 202 VAL A C 1
ATOM 1573 O O . VAL A 1 202 ? -5.231 -3.140 -16.833 1.00 93.06 202 VAL A O 1
ATOM 1576 N N . ARG A 1 203 ? -3.156 -3.832 -16.319 1.00 92.75 203 ARG A N 1
ATOM 1577 C CA . ARG A 1 203 ? -3.467 -5.257 -16.099 1.00 92.75 203 ARG A CA 1
ATOM 1578 C C . ARG A 1 203 ? -3.572 -5.571 -14.609 1.00 92.75 203 ARG A C 1
ATOM 1580 O O . ARG A 1 203 ? -2.611 -6.001 -13.982 1.00 92.75 203 ARG A O 1
ATOM 1587 N N . ARG A 1 204 ? -4.729 -5.276 -14.015 1.00 91.19 204 ARG A N 1
ATOM 1588 C CA . ARG A 1 204 ? -4.971 -5.459 -12.566 1.00 91.19 204 ARG A CA 1
ATOM 1589 C C . ARG A 1 204 ? -5.467 -6.854 -12.195 1.00 91.19 204 ARG A C 1
ATOM 1591 O O . ARG A 1 204 ? -5.611 -7.167 -11.019 1.00 91.19 204 ARG A O 1
ATOM 1598 N N . ASP A 1 205 ? -5.773 -7.660 -13.191 1.00 91.62 205 ASP A N 1
ATOM 1599 C CA . ASP A 1 205 ? -6.269 -9.022 -13.075 1.00 91.62 205 ASP A CA 1
ATOM 1600 C C . ASP A 1 205 ? -5.177 -10.016 -12.658 1.00 91.62 205 ASP A C 1
ATOM 1602 O O . ASP A 1 205 ? -5.467 -10.958 -11.922 1.00 91.62 205 ASP A O 1
ATOM 1606 N N . GLU A 1 206 ? -3.922 -9.772 -13.040 1.00 94.38 206 GLU A N 1
ATOM 1607 C CA . GLU A 1 206 ? -2.789 -10.660 -12.764 1.00 94.38 206 GLU A CA 1
ATOM 1608 C C . GLU A 1 206 ? -1.553 -9.911 -12.242 1.00 94.38 206 GLU A C 1
ATOM 1610 O O . GLU A 1 206 ? -1.348 -8.725 -12.517 1.00 94.38 206 GLU A O 1
ATOM 1615 N N . ALA A 1 207 ? -0.707 -10.602 -11.471 1.00 96.94 207 ALA A N 1
ATOM 1616 C CA . ALA A 1 207 ? 0.585 -10.063 -11.059 1.00 96.94 207 ALA A CA 1
ATOM 1617 C C . ALA A 1 207 ? 1.607 -10.300 -12.168 1.00 96.94 207 ALA A C 1
ATOM 1619 O O . ALA A 1 207 ? 2.078 -11.417 -12.384 1.00 96.94 207 ALA A O 1
ATOM 1620 N N . LEU A 1 208 ? 1.979 -9.230 -12.863 1.00 97.75 208 LEU A N 1
ATOM 1621 C CA . LEU A 1 208 ? 2.999 -9.299 -13.894 1.00 97.75 208 LEU A CA 1
ATOM 1622 C C . LEU A 1 208 ? 4.344 -9.611 -13.254 1.00 97.75 208 LEU A C 1
ATOM 1624 O O . LEU A 1 208 ? 4.741 -8.991 -12.265 1.00 97.75 208 LEU A O 1
ATOM 1628 N N . ARG A 1 209 ? 5.070 -10.553 -13.852 1.00 98.50 209 ARG A N 1
ATOM 1629 C CA . ARG A 1 209 ? 6.403 -10.954 -13.407 1.00 98.50 209 ARG A CA 1
ATOM 1630 C C . ARG A 1 209 ? 7.443 -10.623 -14.465 1.00 98.50 209 ARG A C 1
ATOM 1632 O O . ARG A 1 209 ? 7.170 -10.713 -15.662 1.00 98.50 209 ARG A O 1
ATOM 1639 N N . VAL A 1 210 ? 8.641 -10.270 -14.016 1.00 98.38 210 VAL A N 1
ATOM 1640 C CA . VAL A 1 210 ? 9.794 -9.946 -14.866 1.00 98.38 210 VAL A CA 1
ATOM 1641 C C . VAL A 1 210 ? 11.031 -10.696 -14.357 1.00 98.38 210 VAL A C 1
ATOM 1643 O O . VAL A 1 210 ? 11.165 -10.863 -13.140 1.00 98.38 210 VAL A O 1
ATOM 1646 N N . PRO A 1 211 ? 11.930 -11.170 -15.240 1.00 98.62 211 PRO A N 1
ATOM 1647 C CA . PRO A 1 211 ? 13.196 -11.749 -14.811 1.00 98.62 211 PRO A CA 1
ATOM 1648 C C . PRO A 1 211 ? 14.072 -10.694 -14.122 1.00 98.62 211 PRO A C 1
ATOM 1650 O O . PRO A 1 211 ? 14.233 -9.570 -14.606 1.00 98.62 211 PRO A O 1
ATOM 1653 N N . CYS A 1 212 ? 14.664 -11.052 -12.986 1.00 98.62 212 CYS A N 1
ATOM 1654 C CA . CYS A 1 212 ? 15.557 -10.190 -12.215 1.00 98.62 212 CYS A CA 1
ATOM 1655 C C . CYS A 1 212 ? 16.806 -10.951 -11.770 1.00 98.62 212 CYS A C 1
ATOM 1657 O O . CYS A 1 212 ? 16.701 -12.063 -11.258 1.00 98.62 212 CYS A O 1
ATOM 1659 N N . ARG A 1 213 ? 17.972 -10.316 -11.909 1.00 98.50 213 ARG A N 1
ATOM 1660 C CA . ARG A 1 213 ? 19.204 -10.707 -11.215 1.00 98.50 213 ARG A CA 1
ATOM 1661 C C . ARG A 1 213 ? 19.258 -9.944 -9.903 1.00 98.50 213 ARG A C 1
ATOM 1663 O O . ARG A 1 213 ? 19.074 -8.725 -9.904 1.00 98.50 213 ARG A O 1
ATOM 1670 N N . ILE A 1 214 ? 19.457 -10.659 -8.803 1.00 98.44 214 ILE A N 1
ATOM 1671 C CA . ILE A 1 214 ? 19.391 -10.075 -7.465 1.00 98.44 214 ILE A CA 1
ATOM 1672 C C . ILE A 1 214 ? 20.798 -9.983 -6.902 1.00 98.44 214 ILE A C 1
ATOM 1674 O O . ILE A 1 214 ? 21.475 -10.990 -6.735 1.00 98.44 214 ILE A O 1
ATOM 1678 N N . HIS A 1 215 ? 21.210 -8.768 -6.577 1.00 98.06 215 HIS A N 1
ATOM 1679 C CA . HIS A 1 215 ? 22.527 -8.439 -6.056 1.00 98.06 215 HIS A CA 1
ATOM 1680 C C . HIS A 1 215 ? 22.418 -8.011 -4.594 1.00 98.06 215 HIS A C 1
ATOM 1682 O O . HIS A 1 215 ? 21.393 -7.469 -4.169 1.00 98.06 215 HIS A O 1
ATOM 1688 N N . HIS A 1 216 ? 23.483 -8.222 -3.825 1.00 97.00 216 HIS A N 1
ATOM 1689 C CA . HIS A 1 216 ? 23.613 -7.570 -2.524 1.00 97.00 216 HIS A CA 1
ATOM 1690 C C . HIS A 1 216 ? 24.053 -6.115 -2.742 1.00 97.00 216 HIS A C 1
ATOM 1692 O O . HIS A 1 216 ? 24.888 -5.834 -3.604 1.00 97.00 216 HIS A O 1
ATOM 1698 N N . ASP A 1 217 ? 23.513 -5.178 -1.970 1.00 95.62 217 ASP A N 1
ATOM 1699 C CA . ASP A 1 217 ? 23.932 -3.768 -1.992 1.00 95.62 217 ASP A CA 1
ATOM 1700 C C . ASP A 1 217 ? 25.372 -3.544 -1.490 1.00 95.62 217 ASP A C 1
ATOM 1702 O O . ASP A 1 217 ? 26.000 -2.542 -1.842 1.00 95.62 217 ASP A O 1
ATOM 1706 N N . ASP A 1 218 ? 25.903 -4.507 -0.737 1.00 95.19 218 ASP A N 1
ATOM 1707 C CA . ASP A 1 218 ? 27.295 -4.571 -0.262 1.00 95.19 218 ASP A CA 1
ATOM 1708 C C . ASP A 1 218 ? 28.265 -5.355 -1.168 1.00 95.19 218 ASP A C 1
ATOM 1710 O O . ASP A 1 218 ? 29.440 -5.484 -0.821 1.00 95.19 218 ASP A O 1
ATOM 1714 N N . ASP A 1 219 ? 27.828 -5.873 -2.325 1.00 95.25 219 ASP A N 1
ATOM 1715 C CA . ASP A 1 219 ? 28.738 -6.553 -3.261 1.00 95.25 219 ASP A CA 1
ATOM 1716 C C . ASP A 1 219 ? 29.865 -5.588 -3.694 1.00 95.25 219 ASP A C 1
ATOM 1718 O O . ASP A 1 219 ? 29.570 -4.574 -4.325 1.00 95.25 219 ASP A O 1
ATOM 1722 N N . PRO A 1 220 ? 31.157 -5.862 -3.425 1.00 92.56 220 PRO A N 1
ATOM 1723 C CA . PRO A 1 220 ? 32.244 -4.930 -3.728 1.00 92.56 220 PRO A CA 1
ATOM 1724 C C . PRO A 1 220 ? 32.300 -4.466 -5.191 1.00 92.56 220 PRO A C 1
ATOM 1726 O O . PRO A 1 220 ? 32.705 -3.331 -5.457 1.00 92.56 220 PRO A O 1
ATOM 1729 N N . GLY A 1 221 ? 31.883 -5.315 -6.138 1.00 93.50 221 GLY A N 1
ATOM 1730 C CA . GLY A 1 221 ? 31.873 -4.988 -7.564 1.00 93.50 221 GLY A CA 1
ATOM 1731 C C . GLY A 1 221 ? 30.715 -4.075 -7.978 1.00 93.50 221 GLY A C 1
ATOM 1732 O O . GLY A 1 221 ? 30.849 -3.305 -8.930 1.00 93.50 221 GLY A O 1
ATOM 1733 N N . LEU A 1 222 ? 29.593 -4.123 -7.252 1.00 94.94 222 LEU A N 1
ATOM 1734 C CA . LEU A 1 222 ? 28.330 -3.481 -7.642 1.00 94.94 222 LEU A CA 1
ATOM 1735 C C . LEU A 1 222 ? 27.828 -2.433 -6.642 1.00 94.94 222 LEU A C 1
ATOM 1737 O O . LEU A 1 222 ? 27.039 -1.564 -7.013 1.00 94.94 222 LEU A O 1
ATOM 1741 N N . ALA A 1 223 ? 28.327 -2.435 -5.408 1.00 93.50 223 ALA A N 1
ATOM 1742 C CA . ALA A 1 223 ? 27.933 -1.531 -4.330 1.00 93.50 223 ALA A CA 1
ATOM 1743 C C . ALA A 1 223 ? 28.120 -0.070 -4.730 1.00 93.50 223 ALA A C 1
ATOM 1745 O O . ALA A 1 223 ? 27.276 0.780 -4.447 1.00 93.50 223 ALA A O 1
ATOM 1746 N N . ARG A 1 224 ? 29.214 0.233 -5.441 1.00 95.75 224 ARG A N 1
ATOM 1747 C CA . ARG A 1 224 ? 29.443 1.570 -5.995 1.00 95.75 224 ARG A CA 1
ATOM 1748 C C . ARG A 1 224 ? 28.345 1.950 -6.989 1.00 95.75 224 ARG A C 1
ATOM 1750 O O . ARG A 1 224 ? 27.783 3.034 -6.880 1.00 95.75 224 ARG A O 1
ATOM 1757 N N . TRP A 1 225 ? 28.013 1.053 -7.915 1.00 94.50 225 TRP A N 1
ATOM 1758 C CA . TRP A 1 225 ? 26.988 1.291 -8.930 1.00 94.50 225 TRP A CA 1
ATOM 1759 C C . TRP A 1 225 ? 25.584 1.451 -8.332 1.00 94.50 225 TRP A C 1
ATOM 1761 O O . TRP A 1 225 ? 24.797 2.271 -8.823 1.00 94.50 225 TRP A O 1
ATOM 1771 N N . PHE A 1 226 ? 25.281 0.710 -7.262 1.00 95.62 226 PHE A N 1
ATOM 1772 C CA . PHE A 1 226 ? 24.061 0.884 -6.479 1.00 95.62 226 PHE A CA 1
ATOM 1773 C C . PHE A 1 226 ? 24.036 2.248 -5.786 1.00 95.62 226 PHE A C 1
ATOM 1775 O O . PHE A 1 226 ? 23.136 3.041 -6.057 1.00 95.62 226 PHE A O 1
ATOM 1782 N N . LYS A 1 227 ? 25.053 2.564 -4.972 1.00 94.31 227 LYS A N 1
ATOM 1783 C CA . LYS A 1 227 ? 25.145 3.818 -4.201 1.00 94.31 227 LYS A CA 1
ATOM 1784 C C . LYS A 1 227 ? 25.092 5.062 -5.085 1.00 94.31 227 LYS A C 1
ATOM 1786 O O . LYS A 1 227 ? 24.436 6.032 -4.725 1.00 94.31 227 LYS A O 1
ATOM 1791 N N . GLU A 1 228 ? 25.723 5.029 -6.258 1.00 92.25 228 GLU A N 1
ATOM 1792 C CA . GLU A 1 228 ? 25.712 6.149 -7.211 1.00 92.25 228 GLU A CA 1
ATOM 1793 C C . GLU A 1 228 ? 24.321 6.470 -7.769 1.00 92.25 228 GLU A C 1
ATOM 1795 O O . GLU A 1 228 ? 24.095 7.580 -8.248 1.00 92.25 228 GLU A O 1
ATOM 1800 N N . GLY A 1 229 ? 23.382 5.524 -7.733 1.00 89.81 229 GLY A N 1
ATOM 1801 C CA . GLY A 1 229 ? 22.031 5.782 -8.210 1.00 89.81 229 GLY A CA 1
ATOM 1802 C C . GLY A 1 229 ? 20.914 5.356 -7.275 1.00 89.81 229 GLY A C 1
ATOM 1803 O O . GLY A 1 229 ? 19.772 5.239 -7.723 1.00 89.81 229 GLY A O 1
ATOM 1804 N N . TYR A 1 230 ? 21.233 5.133 -6.006 1.00 94.75 230 TYR A N 1
ATOM 1805 C CA . TYR A 1 230 ? 20.266 5.095 -4.930 1.00 94.75 230 TYR A CA 1
ATOM 1806 C C . TYR A 1 230 ? 20.126 6.502 -4.350 1.00 94.75 230 TYR A C 1
ATOM 1808 O O . TYR A 1 230 ? 21.059 7.069 -3.785 1.00 94.75 230 TYR A O 1
ATOM 1816 N N . ASP A 1 231 ? 18.951 7.088 -4.523 1.00 92.88 231 ASP A N 1
ATOM 1817 C CA . ASP A 1 231 ? 18.613 8.390 -3.969 1.00 92.88 231 ASP A CA 1
ATOM 1818 C C . ASP A 1 231 ? 18.218 8.194 -2.487 1.00 92.88 231 ASP A C 1
ATOM 1820 O O . ASP A 1 231 ? 17.070 7.884 -2.156 1.00 92.88 231 ASP A O 1
ATOM 1824 N N . ALA A 1 232 ? 19.199 8.351 -1.596 1.00 92.19 232 ALA A N 1
ATOM 1825 C CA . ALA A 1 232 ? 19.032 8.204 -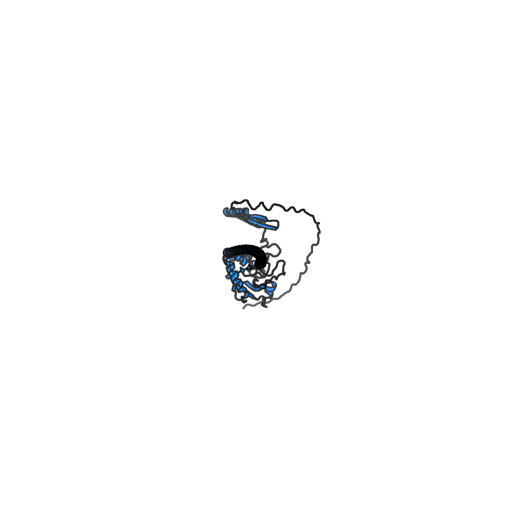0.151 1.00 92.19 232 ALA A CA 1
ATOM 1826 C C . ALA A 1 232 ? 18.060 9.251 0.449 1.00 92.19 232 ALA A C 1
ATOM 1828 O O . ALA A 1 232 ? 17.864 10.328 -0.136 1.00 92.19 232 ALA A O 1
ATOM 1829 N N . PRO A 1 233 ? 17.468 8.984 1.633 1.00 92.38 233 PRO A N 1
ATOM 1830 C CA . PRO A 1 233 ? 16.617 9.950 2.327 1.00 92.38 233 PRO A CA 1
ATOM 1831 C C . PRO A 1 233 ? 17.312 11.302 2.490 1.00 92.38 233 PRO A C 1
ATOM 1833 O O . PRO A 1 233 ? 18.466 11.372 2.908 1.00 92.38 233 PRO A O 1
ATOM 1836 N N . GLY A 1 234 ? 16.618 12.384 2.136 1.00 89.19 234 GLY A N 1
ATOM 1837 C CA . GLY A 1 234 ? 17.167 13.741 2.226 1.00 89.19 234 GLY A CA 1
ATOM 1838 C C . GLY A 1 234 ? 18.188 14.111 1.141 1.00 89.19 234 GLY A C 1
ATOM 1839 O O . GLY A 1 234 ? 18.601 15.266 1.085 1.00 89.19 234 GLY A O 1
ATOM 1840 N N . GLY A 1 235 ? 18.550 13.196 0.231 1.00 86.69 235 GLY A N 1
ATOM 1841 C CA . GLY A 1 235 ? 19.452 13.500 -0.888 1.00 86.69 235 GLY A CA 1
ATOM 1842 C C . GLY A 1 235 ? 18.881 14.524 -1.880 1.00 86.69 235 GLY A C 1
ATOM 1843 O O . GLY A 1 235 ? 19.632 15.226 -2.556 1.00 86.69 235 GLY A O 1
ATOM 1844 N N . LYS A 1 236 ? 17.547 14.633 -1.955 1.00 84.69 236 LYS A N 1
ATOM 1845 C CA . LYS A 1 236 ? 16.796 15.628 -2.743 1.00 84.69 236 LYS A CA 1
ATOM 1846 C C . LYS A 1 236 ? 15.528 16.054 -1.985 1.00 84.69 236 LYS A C 1
ATOM 1848 O O . LYS A 1 236 ? 15.018 15.262 -1.189 1.00 84.69 236 LYS A O 1
ATOM 1853 N N . PRO A 1 237 ? 14.966 17.253 -2.238 1.00 81.56 237 PRO A N 1
ATOM 1854 C CA . PRO A 1 237 ? 13.679 17.653 -1.665 1.00 81.56 237 PRO A CA 1
ATOM 1855 C C . PRO A 1 237 ? 12.580 16.623 -1.972 1.00 81.56 237 PRO A C 1
ATOM 1857 O O . PRO A 1 237 ? 12.391 16.254 -3.128 1.00 81.56 237 PRO A O 1
ATOM 1860 N N . GLY A 1 238 ? 11.887 16.137 -0.938 1.00 79.62 238 GLY A N 1
ATOM 1861 C CA . GLY A 1 238 ? 10.824 15.126 -1.063 1.00 79.62 238 GLY A CA 1
ATOM 1862 C C . GLY A 1 238 ? 11.301 13.674 -1.224 1.00 79.62 238 GLY A C 1
ATOM 1863 O O . GLY A 1 238 ? 10.478 12.761 -1.224 1.00 79.62 238 GLY A O 1
ATOM 1864 N N . CYS A 1 239 ? 12.611 13.432 -1.320 1.00 85.75 239 CYS A N 1
ATOM 1865 C CA . CYS A 1 239 ? 13.178 12.090 -1.414 1.00 85.75 239 CYS A CA 1
ATOM 1866 C C . CYS A 1 239 ? 13.184 11.396 -0.044 1.00 85.75 239 CYS A C 1
ATOM 1868 O O . CYS A 1 239 ? 13.915 11.803 0.863 1.00 85.75 239 CYS A O 1
ATOM 1870 N N . ASN A 1 240 ? 12.403 10.323 0.087 1.00 88.69 240 ASN A N 1
ATOM 1871 C CA . ASN A 1 240 ? 12.301 9.531 1.315 1.00 88.69 240 ASN A CA 1
ATOM 1872 C C . ASN A 1 240 ? 13.115 8.227 1.288 1.00 88.69 240 ASN A C 1
ATOM 1874 O O . ASN A 1 240 ? 13.064 7.500 2.266 1.00 88.69 240 ASN A O 1
ATOM 1878 N N . GLY A 1 241 ? 13.815 7.901 0.193 1.00 90.12 241 GLY A N 1
ATOM 1879 C CA . GLY A 1 241 ? 14.591 6.655 0.045 1.00 90.12 241 GLY A CA 1
ATOM 1880 C C . GLY A 1 241 ? 13.775 5.355 -0.079 1.00 90.12 241 GLY A C 1
ATOM 1881 O O . GLY A 1 241 ? 14.340 4.298 -0.331 1.00 90.12 241 GLY A O 1
ATOM 1882 N N . LEU A 1 242 ? 12.444 5.392 0.029 1.00 91.62 242 LEU A N 1
ATOM 1883 C CA . LEU A 1 242 ? 11.625 4.171 -0.017 1.00 91.62 242 LEU A CA 1
ATOM 1884 C C . LEU A 1 242 ? 11.509 3.575 -1.426 1.00 91.62 242 LEU A C 1
ATOM 1886 O O . LEU A 1 242 ? 11.181 2.403 -1.565 1.00 91.62 242 LEU A O 1
ATOM 1890 N N . GLY A 1 243 ? 11.753 4.365 -2.477 1.00 90.44 243 GLY A N 1
ATOM 1891 C CA . GLY A 1 243 ? 11.671 3.898 -3.865 1.00 90.44 243 GLY A CA 1
ATOM 1892 C C . GLY A 1 243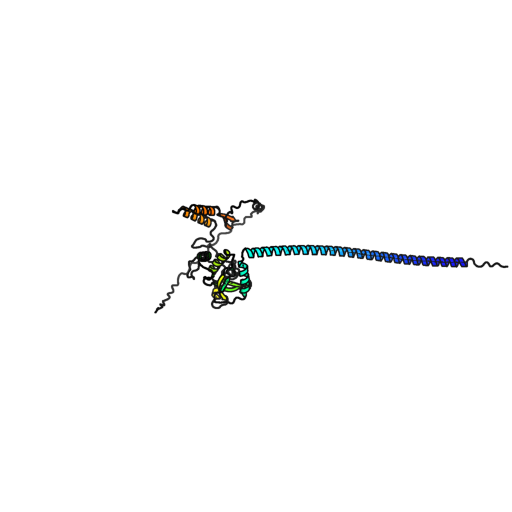 ? 10.257 3.515 -4.322 1.00 90.44 243 GLY A C 1
ATOM 1893 O O . GLY A 1 243 ? 10.108 2.841 -5.336 1.00 90.44 243 GLY A O 1
ATOM 1894 N N . LEU A 1 244 ? 9.221 3.928 -3.584 1.00 87.88 244 LEU A N 1
ATOM 1895 C CA . LEU A 1 244 ? 7.810 3.634 -3.882 1.00 87.88 244 LEU A CA 1
ATOM 1896 C C . LEU A 1 244 ? 7.183 4.611 -4.882 1.00 87.88 244 LEU A C 1
ATOM 1898 O O . LEU A 1 244 ? 6.096 4.367 -5.398 1.00 87.88 244 LEU A O 1
ATOM 1902 N N . SER A 1 245 ? 7.842 5.736 -5.143 1.00 80.25 245 SER A N 1
ATOM 1903 C CA . SER A 1 245 ? 7.371 6.750 -6.075 1.00 80.25 245 SER A CA 1
ATOM 1904 C C . SER A 1 245 ? 8.515 7.269 -6.927 1.00 80.25 245 SER A C 1
ATOM 1906 O O . SER A 1 245 ? 9.691 7.174 -6.569 1.00 80.25 245 SER A O 1
ATOM 1908 N N . ILE A 1 246 ? 8.150 7.812 -8.085 1.00 78.38 246 ILE A N 1
ATOM 1909 C CA . ILE A 1 246 ? 9.080 8.491 -8.967 1.00 78.38 246 ILE A CA 1
ATOM 1910 C C . ILE A 1 246 ? 8.488 9.827 -9.385 1.00 78.38 246 ILE A C 1
ATOM 1912 O O . ILE A 1 246 ? 7.307 9.929 -9.714 1.00 78.38 246 ILE A O 1
ATOM 1916 N N . TRP A 1 247 ? 9.319 10.856 -9.346 1.00 71.19 247 TRP A N 1
ATOM 1917 C CA . TRP A 1 247 ? 8.945 12.229 -9.628 1.00 71.19 247 TRP A CA 1
ATOM 1918 C C . TRP A 1 247 ? 9.496 12.640 -10.994 1.00 71.19 247 TRP A C 1
ATOM 1920 O O . TRP A 1 247 ? 10.579 12.189 -11.398 1.00 71.19 247 TRP A O 1
ATOM 1930 N N . PRO A 1 248 ? 8.802 13.516 -11.733 1.00 64.62 248 PRO A N 1
ATOM 1931 C CA . PRO A 1 248 ? 9.443 14.191 -12.846 1.00 64.62 248 PRO A CA 1
ATOM 1932 C C . PRO A 1 248 ? 10.624 15.013 -12.310 1.00 64.62 248 PRO A C 1
ATOM 1934 O O . PRO A 1 248 ? 10.556 15.601 -11.227 1.00 64.62 248 PRO A O 1
ATOM 1937 N N . ARG A 1 249 ? 11.730 15.061 -13.060 1.00 68.94 249 ARG A N 1
ATOM 1938 C CA . ARG A 1 249 ? 12.776 16.050 -12.769 1.00 68.94 249 ARG A CA 1
ATOM 1939 C C . ARG A 1 249 ? 12.176 17.456 -12.888 1.00 68.94 249 ARG A C 1
ATOM 1941 O O . ARG A 1 249 ? 11.305 17.645 -13.735 1.00 68.94 249 ARG A O 1
ATOM 1948 N N . PRO A 1 250 ? 12.645 18.435 -12.092 1.00 64.56 250 PRO A N 1
ATOM 1949 C CA . PRO A 1 250 ? 12.252 19.826 -12.273 1.00 64.56 250 PRO A CA 1
ATOM 1950 C C . PRO A 1 250 ? 12.426 20.247 -13.738 1.00 64.56 250 PRO A C 1
ATOM 1952 O O . PRO A 1 250 ? 13.503 20.060 -14.307 1.00 64.56 250 PRO A O 1
ATOM 1955 N N . GLY A 1 251 ? 11.362 20.787 -14.330 1.00 69.94 251 GLY A N 1
ATOM 1956 C CA . GLY A 1 251 ? 11.280 21.125 -15.751 1.00 69.94 251 GLY A CA 1
ATOM 1957 C C . GLY A 1 251 ? 10.062 20.494 -16.427 1.00 69.94 251 GLY A C 1
ATOM 1958 O O . GLY A 1 251 ? 9.361 19.670 -15.840 1.00 69.94 251 GLY A O 1
ATOM 1959 N N . SER A 1 252 ? 9.801 20.889 -17.670 1.00 65.81 252 SER A N 1
ATOM 1960 C CA . SER A 1 252 ? 8.777 20.239 -18.483 1.00 65.81 252 SER A CA 1
ATOM 1961 C C . SER A 1 252 ? 9.261 18.848 -18.891 1.00 65.81 252 SER A C 1
ATOM 1963 O O . SER A 1 252 ? 10.322 18.706 -19.502 1.00 65.81 252 SER A O 1
ATOM 1965 N N . ALA A 1 253 ? 8.502 17.803 -18.554 1.00 64.06 253 ALA A N 1
ATOM 1966 C CA . ALA A 1 253 ? 8.725 16.491 -19.152 1.00 64.06 253 ALA A CA 1
ATOM 1967 C C . ALA A 1 253 ? 8.426 16.617 -20.645 1.00 64.06 253 ALA A C 1
ATOM 1969 O O . ALA A 1 253 ? 7.321 17.031 -20.969 1.00 64.06 253 ALA A O 1
ATOM 1970 N N . CYS A 1 254 ? 9.359 16.287 -21.537 1.00 63.28 254 CYS A N 1
ATOM 1971 C CA . CYS A 1 254 ? 9.201 16.465 -22.980 1.00 63.28 254 CYS A CA 1
ATOM 1972 C C . CYS A 1 254 ? 9.605 15.196 -23.716 1.00 63.28 254 CYS A C 1
ATOM 1974 O O . CYS A 1 254 ? 10.687 14.716 -23.478 1.00 63.28 254 CYS A O 1
ATOM 1976 N N . HIS A 1 255 ? 8.840 14.685 -24.672 1.00 62.38 255 HIS A N 1
ATOM 1977 C CA . HIS A 1 255 ? 9.273 13.616 -25.564 1.00 62.38 255 HIS A CA 1
ATOM 1978 C C . HIS A 1 255 ? 9.567 14.177 -26.952 1.00 62.38 255 HIS A C 1
ATOM 1980 O O . HIS A 1 255 ? 8.694 14.770 -27.586 1.00 62.38 255 HIS A O 1
ATOM 1986 N N . ARG A 1 256 ? 10.810 14.007 -27.428 1.00 64.00 256 ARG A N 1
ATOM 1987 C CA . ARG A 1 256 ? 11.284 14.552 -28.718 1.00 64.00 256 ARG A CA 1
ATOM 1988 C C . ARG A 1 256 ? 11.017 16.061 -28.861 1.00 64.00 256 ARG A C 1
ATOM 1990 O O . ARG A 1 256 ? 10.621 16.528 -29.922 1.00 64.00 256 ARG A O 1
ATOM 1997 N N . GLY A 1 257 ? 11.202 16.810 -27.772 1.00 64.94 257 GLY A N 1
ATOM 1998 C CA . GLY A 1 257 ? 10.982 18.261 -27.731 1.00 64.94 257 GLY A CA 1
ATOM 1999 C C . GLY A 1 257 ? 9.535 18.710 -27.479 1.00 64.94 257 GLY A C 1
ATOM 2000 O O . GLY A 1 257 ? 9.301 19.911 -27.394 1.00 64.94 257 GLY A O 1
ATOM 2001 N N . TYR A 1 258 ? 8.575 17.792 -27.315 1.00 58.88 258 TYR A N 1
ATOM 2002 C CA . TYR A 1 258 ? 7.176 18.118 -26.998 1.00 58.88 258 TYR A CA 1
ATOM 2003 C C . TYR A 1 258 ? 6.827 17.752 -25.567 1.00 58.88 258 TYR A C 1
ATOM 2005 O O . TYR A 1 258 ? 7.067 16.618 -25.181 1.00 58.88 258 TYR A O 1
ATOM 2013 N N . GLU A 1 259 ? 6.191 18.637 -24.802 1.00 63.66 259 GLU A N 1
ATOM 2014 C CA . GLU A 1 259 ? 5.799 18.315 -23.425 1.00 63.66 259 GLU A CA 1
ATOM 2015 C C . GLU A 1 259 ? 4.926 17.037 -23.352 1.00 63.66 259 GLU A C 1
ATOM 2017 O O . GLU A 1 259 ? 3.990 16.845 -24.124 1.00 63.66 259 GLU A O 1
ATOM 2022 N N . LEU A 1 260 ? 5.256 16.114 -22.457 1.00 59.09 260 LEU A N 1
ATOM 2023 C CA . LEU A 1 260 ? 4.572 14.836 -22.272 1.00 59.09 260 LEU A CA 1
ATOM 2024 C C . LEU A 1 260 ? 3.294 15.000 -21.466 1.00 59.09 260 LEU A C 1
ATOM 2026 O O . LEU A 1 260 ? 2.226 14.554 -21.877 1.00 59.09 260 LEU A O 1
ATOM 2030 N N . PHE A 1 261 ? 3.408 15.701 -20.342 1.00 61.28 261 PHE A N 1
ATOM 2031 C CA . PHE A 1 261 ? 2.281 16.119 -19.517 1.00 61.28 261 PHE A CA 1
ATOM 2032 C C . PHE A 1 261 ? 1.846 17.495 -19.989 1.00 61.28 261 PHE A C 1
ATOM 2034 O O . PHE A 1 261 ? 2.040 18.520 -19.347 1.00 61.28 261 PHE A O 1
ATOM 2041 N N . ASN A 1 262 ? 1.361 17.492 -21.217 1.00 56.12 262 ASN A N 1
ATOM 2042 C CA . ASN A 1 262 ? 0.940 18.679 -21.914 1.00 56.12 262 ASN A CA 1
ATOM 2043 C C . ASN A 1 262 ? -0.430 19.099 -21.340 1.00 56.12 262 ASN A C 1
ATOM 2045 O O . ASN A 1 262 ? -1.306 18.236 -21.215 1.00 56.12 262 ASN A O 1
ATOM 2049 N N . PRO A 1 263 ? -0.654 20.380 -20.993 1.00 61.91 263 PRO A N 1
ATOM 2050 C CA . PRO A 1 263 ? -1.932 20.842 -20.461 1.00 61.91 263 PRO A CA 1
ATOM 2051 C C . PRO A 1 263 ? -3.088 20.440 -21.394 1.00 61.91 263 PRO A C 1
ATOM 2053 O O . PRO A 1 263 ? -2.875 20.305 -22.603 1.00 61.91 263 PRO A O 1
ATOM 2056 N N . PRO A 1 264 ? -4.328 20.301 -20.896 1.00 64.75 264 PRO A N 1
ATOM 2057 C CA . PRO A 1 264 ? -5.509 19.951 -21.690 1.00 64.75 264 PRO A CA 1
ATOM 2058 C C . PRO A 1 264 ? -5.635 20.721 -23.012 1.00 64.75 264 PRO A C 1
ATOM 2060 O O . PRO A 1 264 ? -6.098 20.167 -24.002 1.00 64.75 264 PRO A O 1
ATOM 2063 N N . ALA A 1 265 ? -5.145 21.965 -23.075 1.00 68.00 265 ALA A N 1
ATOM 2064 C CA . ALA A 1 265 ? -5.063 22.737 -24.315 1.00 68.00 265 ALA A CA 1
ATOM 2065 C C . ALA A 1 265 ? -4.255 22.052 -25.429 1.00 68.00 265 ALA A C 1
ATOM 2067 O O . ALA A 1 265 ? -4.629 22.125 -26.597 1.00 68.00 265 ALA A O 1
ATOM 2068 N N . THR A 1 266 ? -3.144 21.392 -25.112 1.00 68.69 266 THR A N 1
ATOM 2069 C CA . THR A 1 266 ? -2.355 20.677 -26.116 1.00 68.69 266 THR A CA 1
ATOM 2070 C C . THR A 1 266 ? -3.003 19.361 -26.528 1.00 68.69 266 THR A C 1
ATOM 2072 O O . THR A 1 266 ? -2.942 19.035 -27.712 1.00 68.69 266 THR A O 1
ATOM 2075 N N . ALA A 1 267 ? -3.688 18.661 -25.617 1.00 70.69 267 ALA A N 1
ATOM 2076 C CA . ALA A 1 267 ? -4.521 17.511 -25.977 1.00 70.69 267 ALA A CA 1
ATOM 2077 C C . ALA A 1 267 ? -5.641 17.925 -26.952 1.00 70.69 267 ALA A C 1
ATOM 2079 O O . ALA A 1 267 ? -5.779 17.324 -28.016 1.00 70.69 267 ALA A O 1
ATOM 2080 N N . CYS A 1 268 ? -6.348 19.026 -26.668 1.00 76.69 268 CYS A N 1
ATOM 2081 C CA . CYS A 1 268 ? -7.347 19.600 -27.576 1.00 76.69 268 CYS A CA 1
ATOM 2082 C C . CYS A 1 268 ? -6.739 20.002 -28.932 1.00 76.69 268 CYS A C 1
ATOM 2084 O O . CYS A 1 268 ? -7.290 19.666 -29.974 1.00 76.69 268 CYS A O 1
ATOM 2086 N N . ARG A 1 269 ? -5.563 20.651 -28.954 1.00 79.38 269 ARG A N 1
ATOM 2087 C CA . ARG A 1 269 ? -4.859 20.981 -30.212 1.00 79.38 269 ARG A CA 1
ATOM 2088 C C . ARG A 1 269 ? -4.414 19.741 -30.990 1.00 79.38 269 ARG A C 1
ATOM 2090 O O . ARG A 1 269 ? -4.349 19.777 -32.215 1.00 79.38 269 ARG A O 1
ATOM 2097 N N . ALA A 1 270 ? -4.042 18.658 -30.310 1.00 77.75 270 ALA A N 1
ATOM 2098 C CA . ALA A 1 270 ? -3.680 17.402 -30.960 1.00 77.75 270 ALA A CA 1
ATOM 2099 C C . ALA A 1 270 ? -4.901 16.722 -31.593 1.00 77.75 270 ALA A C 1
ATOM 2101 O O . ALA A 1 270 ? -4.794 16.282 -32.736 1.00 77.75 270 ALA A O 1
ATOM 2102 N N . LEU A 1 271 ? -6.042 16.711 -30.894 1.00 79.19 271 LEU A N 1
ATOM 2103 C CA . LEU A 1 271 ? -7.324 16.239 -31.427 1.00 79.19 271 LEU A CA 1
ATOM 2104 C C . LEU A 1 271 ? -7.761 17.068 -32.639 1.00 79.19 271 LEU A C 1
ATOM 2106 O O . LEU A 1 271 ? -8.020 16.492 -33.688 1.00 79.19 271 LEU A O 1
ATOM 2110 N N . GLN A 1 272 ? -7.713 18.402 -32.548 1.00 83.50 272 GLN A N 1
ATOM 2111 C CA . GLN A 1 272 ? -8.055 19.277 -33.674 1.00 83.50 272 GLN A CA 1
ATOM 2112 C C . GLN A 1 272 ? -7.182 18.996 -34.903 1.00 83.50 272 GLN A C 1
ATOM 2114 O O . GLN A 1 272 ? -7.698 18.782 -35.990 1.00 83.50 272 GLN A O 1
ATOM 2119 N N . ARG A 1 273 ? -5.857 18.882 -34.728 1.00 83.69 273 ARG A N 1
ATOM 2120 C CA . ARG A 1 273 ? -4.952 18.525 -35.836 1.00 83.69 273 ARG A CA 1
ATOM 2121 C C . ARG A 1 273 ? -5.233 17.140 -36.413 1.00 83.69 273 ARG A C 1
ATOM 2123 O O . ARG A 1 273 ? -4.935 16.905 -37.580 1.00 83.69 273 ARG A O 1
ATOM 2130 N N . ALA A 1 274 ? -5.723 16.199 -35.609 1.00 80.38 274 ALA A N 1
ATOM 2131 C CA . ALA A 1 274 ? -6.151 14.903 -36.118 1.00 80.38 274 ALA A CA 1
ATOM 2132 C C . ALA A 1 274 ? -7.409 15.047 -36.988 1.00 80.38 274 ALA A C 1
ATOM 2134 O O . ALA A 1 274 ? -7.404 14.509 -38.092 1.00 80.38 274 ALA A O 1
ATOM 2135 N N . CYS A 1 275 ? -8.402 15.836 -36.555 1.00 84.31 275 CYS A N 1
ATOM 2136 C CA . CYS A 1 275 ? -9.571 16.179 -37.372 1.00 84.31 275 CYS A CA 1
ATOM 2137 C C . CYS A 1 275 ? -9.160 16.845 -38.691 1.00 84.31 275 CYS A C 1
ATOM 2139 O O . CYS A 1 275 ? -9.532 16.357 -39.753 1.00 84.31 275 CYS A O 1
ATOM 2141 N N . ASP A 1 276 ? -8.338 17.898 -38.630 1.00 87.19 276 ASP A N 1
ATOM 2142 C CA . ASP A 1 276 ? -7.909 18.660 -39.810 1.00 87.19 276 ASP A CA 1
ATOM 2143 C C . ASP A 1 276 ? -7.171 17.763 -40.821 1.00 87.19 276 ASP A C 1
ATOM 2145 O O . ASP A 1 276 ? -7.368 17.872 -42.030 1.00 87.19 276 ASP A O 1
ATOM 2149 N N . ARG A 1 277 ? -6.325 16.839 -40.333 1.00 87.62 277 ARG A N 1
ATOM 2150 C CA . ARG A 1 277 ? -5.609 15.885 -41.194 1.00 87.62 277 ARG A CA 1
ATOM 2151 C C . ARG A 1 277 ? -6.548 14.899 -41.870 1.00 87.62 277 ARG A C 1
ATOM 2153 O O . ARG A 1 277 ? -6.387 14.673 -43.061 1.00 87.62 277 ARG A O 1
ATOM 2160 N N . GLU A 1 278 ? -7.487 14.311 -41.134 1.00 88.81 278 GLU A N 1
ATOM 2161 C CA . GLU A 1 278 ? -8.437 13.349 -41.708 1.00 88.81 278 GLU A CA 1
ATOM 2162 C C . GLU A 1 278 ? -9.418 14.027 -42.676 1.00 88.81 278 GLU A C 1
ATOM 2164 O O . GLU A 1 278 ? -9.749 13.450 -43.707 1.00 88.81 278 GLU A O 1
ATOM 2169 N N . GLN A 1 279 ? -9.795 15.285 -42.427 1.00 88.12 279 GLN A N 1
ATOM 2170 C CA . GLN A 1 279 ? -10.570 16.103 -43.370 1.00 88.12 279 GLN A CA 1
ATOM 2171 C C . GLN A 1 279 ? -9.804 16.418 -44.662 1.00 88.12 279 GLN A C 1
ATOM 2173 O O . GLN A 1 279 ? -10.407 16.506 -45.727 1.00 88.12 279 GLN A O 1
ATOM 2178 N N . ALA A 1 280 ? -8.481 16.579 -44.582 1.00 90.88 280 ALA A N 1
ATOM 2179 C CA . ALA A 1 280 ? -7.627 16.869 -45.733 1.00 90.88 280 ALA A CA 1
ATOM 2180 C C . ALA A 1 280 ? -7.197 15.620 -46.530 1.00 90.88 280 ALA A C 1
ATOM 2182 O O . ALA A 1 280 ? -6.519 15.752 -47.553 1.00 90.88 280 ALA A O 1
ATOM 2183 N N . ARG A 1 281 ? -7.541 14.407 -46.075 1.00 91.88 281 ARG A N 1
ATOM 2184 C CA . ARG A 1 281 ? -7.204 13.165 -46.783 1.00 91.88 281 ARG A CA 1
ATOM 2185 C C . ARG A 1 281 ? -8.040 12.993 -48.047 1.00 91.88 281 ARG A C 1
ATOM 2187 O O . ARG A 1 281 ? -9.231 13.280 -48.070 1.00 91.88 281 ARG A O 1
ATOM 2194 N N . LEU A 1 282 ? -7.405 12.455 -49.089 1.00 89.50 282 LEU A N 1
ATOM 2195 C CA . LEU A 1 282 ? -8.078 12.098 -50.343 1.00 89.50 282 LEU A CA 1
ATOM 2196 C C . LEU A 1 282 ? -9.083 10.952 -50.142 1.00 89.50 282 LEU A C 1
ATOM 2198 O O . LEU A 1 282 ? -10.127 10.928 -50.786 1.00 89.50 282 LEU A O 1
ATOM 2202 N N . ASP A 1 283 ? -8.782 10.028 -49.228 1.00 93.06 283 ASP A N 1
ATOM 2203 C CA . ASP A 1 283 ? -9.644 8.932 -48.780 1.00 93.06 283 ASP A CA 1
ATOM 2204 C C . ASP A 1 283 ? -10.447 9.334 -47.533 1.00 93.06 283 ASP A C 1
ATOM 2206 O O . ASP A 1 283 ? -10.392 8.672 -46.498 1.00 93.06 283 ASP A O 1
ATOM 2210 N N . PHE A 1 284 ? -11.160 10.460 -47.627 1.00 89.88 284 PHE A N 1
ATOM 2211 C CA . PHE A 1 284 ? -11.913 11.047 -46.520 1.00 89.88 284 PHE A CA 1
ATOM 2212 C C . PHE A 1 284 ? -12.847 10.035 -45.845 1.00 89.88 284 PHE A C 1
ATOM 2214 O O . PHE A 1 284 ? -13.688 9.396 -46.483 1.00 89.88 284 PHE A O 1
ATOM 2221 N N . ARG A 1 285 ? -12.714 9.942 -44.521 1.00 88.94 285 ARG A N 1
ATOM 2222 C CA . ARG A 1 285 ? -13.500 9.059 -43.665 1.00 88.94 285 ARG A CA 1
ATOM 2223 C C . ARG A 1 285 ? -14.405 9.868 -42.734 1.00 88.94 285 ARG A C 1
ATOM 2225 O O . ARG A 1 285 ? -13.942 10.294 -41.672 1.00 88.94 285 ARG A O 1
ATOM 2232 N N . PRO A 1 286 ? -15.680 10.089 -43.105 1.00 87.12 286 PRO A N 1
ATOM 2233 C CA . PRO A 1 286 ? -16.591 10.914 -42.311 1.00 87.12 286 PRO A CA 1
ATOM 2234 C C . PRO A 1 286 ? -16.816 10.342 -40.909 1.00 87.12 286 PRO A C 1
ATOM 2236 O O . PRO A 1 286 ? -16.794 11.084 -39.936 1.00 87.12 286 PRO A O 1
ATOM 2239 N N . ASP A 1 287 ? -16.907 9.017 -40.790 1.00 83.94 287 ASP A N 1
ATOM 2240 C CA . ASP A 1 287 ? -17.089 8.299 -39.526 1.00 83.94 287 ASP A CA 1
ATOM 2241 C C . ASP A 1 287 ? -15.970 8.582 -38.510 1.00 83.94 287 ASP A C 1
ATOM 2243 O O . ASP A 1 287 ? -16.219 8.760 -37.316 1.00 83.94 287 ASP A O 1
ATOM 2247 N N . LEU A 1 288 ? -14.724 8.649 -38.985 1.00 79.50 288 LEU A N 1
ATOM 2248 C CA . LEU A 1 288 ? -13.567 8.920 -38.140 1.00 79.50 288 LEU A CA 1
ATOM 2249 C C . LEU A 1 288 ? -13.512 10.391 -37.720 1.00 79.50 288 LEU A C 1
ATOM 2251 O O . LEU A 1 288 ? -13.170 10.686 -36.575 1.00 79.50 288 LEU A O 1
ATOM 2255 N N . VAL A 1 289 ? -13.864 11.308 -38.623 1.00 88.25 289 VAL A N 1
ATOM 2256 C CA . VAL A 1 289 ? -13.933 12.744 -38.321 1.00 88.25 289 VAL A CA 1
ATOM 2257 C C . VAL A 1 289 ? -15.047 13.039 -37.322 1.00 88.25 289 VAL A C 1
ATOM 2259 O O . VAL A 1 289 ? -14.807 13.781 -36.368 1.00 88.25 289 VAL A O 1
ATOM 2262 N N . ASP A 1 290 ? -16.211 12.409 -37.466 1.00 83.31 290 ASP A N 1
ATOM 2263 C CA . ASP A 1 290 ? -17.318 12.528 -36.515 1.00 83.31 290 ASP A CA 1
ATOM 2264 C C . ASP A 1 290 ? -16.910 12.006 -35.131 1.00 83.31 290 ASP A C 1
ATOM 2266 O O . ASP A 1 290 ? -17.110 12.686 -34.123 1.00 83.31 290 ASP A O 1
ATOM 2270 N N . ALA A 1 291 ? -16.242 10.847 -35.067 1.00 78.81 291 ALA A N 1
ATOM 2271 C CA . ALA A 1 291 ? -15.739 10.292 -33.811 1.00 78.81 291 ALA A CA 1
ATOM 2272 C C . ALA A 1 291 ? -14.688 11.198 -33.141 1.00 78.81 291 ALA A C 1
ATOM 2274 O O . ALA A 1 291 ? -14.755 11.444 -31.935 1.00 78.81 291 ALA A O 1
ATOM 2275 N N . LEU A 1 292 ? -13.724 11.721 -33.907 1.00 81.56 292 LEU A N 1
ATOM 2276 C CA . LEU A 1 292 ? -12.706 12.642 -33.390 1.00 81.56 292 LEU A CA 1
ATOM 2277 C C . LEU A 1 292 ? -13.323 13.964 -32.914 1.00 81.56 292 LEU A C 1
ATOM 2279 O O . LEU A 1 292 ? -12.907 14.492 -31.881 1.00 81.56 292 LEU A O 1
ATOM 2283 N N . THR A 1 293 ? -14.332 14.464 -33.630 1.00 82.94 293 THR A N 1
ATOM 2284 C CA . THR A 1 293 ? -15.074 15.681 -33.276 1.00 82.94 293 THR A CA 1
ATOM 2285 C C . THR A 1 293 ? -15.856 15.476 -31.984 1.00 82.94 293 THR A C 1
ATOM 2287 O O . THR A 1 293 ? -15.722 16.276 -31.063 1.00 82.94 293 THR A O 1
ATOM 2290 N N . LEU A 1 294 ? -16.561 14.351 -31.847 1.00 80.25 294 LEU A N 1
ATOM 2291 C CA . LEU A 1 294 ? -17.283 13.994 -30.626 1.00 80.25 294 LEU A CA 1
ATOM 2292 C C . LEU A 1 294 ? -16.343 13.893 -29.414 1.00 80.25 294 LEU A C 1
ATOM 2294 O O . LEU A 1 294 ? -16.640 14.430 -28.346 1.00 80.25 294 LEU A O 1
ATOM 2298 N N . VAL A 1 295 ? -15.171 13.267 -29.574 1.00 75.12 295 VAL A N 1
ATOM 2299 C CA . VAL A 1 295 ? -14.148 13.203 -28.514 1.00 75.12 295 VAL A CA 1
ATOM 2300 C C . VAL A 1 295 ? -13.616 14.600 -28.172 1.00 75.12 295 VAL A C 1
ATOM 2302 O O . VAL A 1 295 ? -13.431 14.908 -26.991 1.00 75.12 295 VAL A O 1
ATOM 2305 N N . ALA A 1 296 ? -13.388 15.455 -29.172 1.00 78.25 296 ALA A N 1
ATOM 2306 C CA . ALA A 1 296 ? -12.923 16.827 -28.974 1.00 78.25 296 ALA A CA 1
ATOM 2307 C C . ALA A 1 296 ? -13.964 17.708 -28.260 1.00 78.25 296 ALA A C 1
ATOM 2309 O O . ALA A 1 296 ? -13.598 18.482 -27.375 1.00 78.25 296 ALA A O 1
ATOM 2310 N N . GLU A 1 297 ? -15.250 17.563 -28.584 1.00 75.44 297 GLU A N 1
ATOM 2311 C CA . GLU A 1 297 ? -16.357 18.285 -27.944 1.00 75.44 297 GLU A CA 1
ATOM 2312 C C . GLU A 1 297 ? -16.629 17.801 -26.511 1.00 75.44 297 GLU A C 1
ATOM 2314 O O . GLU A 1 297 ? -16.920 18.600 -25.608 1.00 75.44 297 GLU A O 1
ATOM 2319 N N . ALA A 1 298 ? -16.498 16.491 -26.278 1.00 69.31 298 ALA A N 1
ATOM 2320 C CA . ALA A 1 298 ? -16.636 15.888 -24.956 1.00 69.31 298 ALA A CA 1
ATOM 2321 C C . ALA A 1 298 ? -15.483 16.276 -24.015 1.00 69.31 298 ALA A C 1
ATOM 2323 O O . ALA A 1 298 ? -15.680 16.358 -22.796 1.00 69.31 298 ALA A O 1
ATOM 2324 N N . ALA A 1 299 ? -14.294 16.532 -24.568 1.00 68.81 299 ALA A N 1
ATOM 2325 C CA . ALA A 1 299 ? -13.098 16.916 -23.838 1.00 68.81 299 ALA A CA 1
ATOM 2326 C C . ALA A 1 299 ? -13.183 18.369 -23.334 1.00 68.81 299 ALA A C 1
ATOM 2328 O O . ALA A 1 299 ? -12.869 19.327 -24.039 1.00 68.81 299 ALA A O 1
ATOM 2329 N N . LYS A 1 300 ? -13.567 18.559 -22.065 1.00 65.00 300 LYS A N 1
ATOM 2330 C CA . LYS A 1 300 ? -13.586 19.889 -21.431 1.00 65.00 300 LYS A CA 1
ATOM 2331 C C . LYS A 1 300 ? -12.364 20.107 -20.554 1.00 65.00 300 LYS A C 1
ATOM 2333 O O . LYS A 1 300 ? -12.068 19.304 -19.665 1.00 65.00 300 LYS A O 1
ATOM 2338 N N . ARG A 1 301 ? -11.718 21.258 -20.755 1.00 61.09 301 ARG A N 1
ATOM 2339 C CA . ARG A 1 301 ? -10.686 21.802 -19.868 1.00 61.09 301 ARG A CA 1
ATOM 2340 C C . ARG A 1 301 ? -11.366 22.302 -18.597 1.00 61.09 301 ARG A C 1
ATOM 2342 O O . ARG A 1 301 ? -12.164 23.238 -18.649 1.00 61.09 301 ARG A O 1
ATOM 2349 N N . ARG A 1 302 ? -11.085 21.663 -17.463 1.00 57.69 302 ARG A N 1
ATOM 2350 C CA . ARG A 1 302 ? -11.464 22.195 -16.149 1.00 57.69 302 ARG A CA 1
ATOM 2351 C C . ARG A 1 302 ? -10.235 22.802 -15.499 1.00 57.69 302 ARG A C 1
ATOM 2353 O O . ARG A 1 302 ? -9.213 22.135 -15.374 1.00 57.69 302 ARG A O 1
ATOM 2360 N N . THR A 1 303 ? -10.363 24.049 -15.071 1.00 54.00 303 THR A N 1
ATOM 2361 C CA . THR A 1 303 ? -9.452 24.680 -14.121 1.00 54.00 303 THR A CA 1
ATOM 2362 C C . THR A 1 303 ? -10.059 24.507 -12.733 1.00 54.00 303 THR A C 1
ATOM 2364 O O . THR A 1 303 ? -11.066 25.133 -12.396 1.00 54.00 303 THR A O 1
ATOM 2367 N N . LEU A 1 304 ? -9.503 23.600 -11.932 1.00 47.44 304 LEU A N 1
ATOM 2368 C CA . LEU A 1 304 ? -9.832 23.539 -10.510 1.00 47.44 304 LEU A CA 1
ATOM 2369 C C . LEU A 1 304 ? -8.869 24.491 -9.800 1.00 47.44 304 LEU A C 1
ATOM 2371 O O . LEU A 1 304 ? -7.669 24.253 -9.819 1.00 47.44 304 LEU A O 1
ATOM 2375 N N . HIS A 1 305 ? -9.405 25.590 -9.259 1.00 50.38 305 HIS A N 1
ATOM 2376 C CA . HIS A 1 305 ? -8.722 26.532 -8.356 1.00 50.38 305 HIS A CA 1
ATOM 2377 C C . HIS A 1 305 ? -7.206 26.693 -8.615 1.00 50.38 305 HIS A C 1
ATOM 2379 O O . HIS A 1 305 ? -6.378 26.159 -7.884 1.00 50.38 305 HIS A O 1
ATOM 2385 N N . ASP A 1 306 ? -6.878 27.439 -9.672 1.00 47.97 306 ASP A N 1
ATOM 2386 C CA . ASP A 1 306 ? -5.563 28.022 -9.991 1.00 47.97 306 ASP A CA 1
ATOM 2387 C C . ASP A 1 306 ? -4.321 27.123 -10.119 1.00 47.97 306 ASP A C 1
ATOM 2389 O O . ASP A 1 306 ? -3.261 27.662 -10.446 1.00 47.97 306 ASP A O 1
ATOM 2393 N N . HIS A 1 307 ? -4.390 25.795 -9.959 1.00 48.31 307 HIS A N 1
ATOM 2394 C CA . HIS A 1 307 ? -3.150 24.997 -9.937 1.00 48.31 307 HIS A CA 1
ATOM 2395 C C . HIS A 1 307 ? -3.072 23.799 -10.886 1.00 48.31 307 HIS A C 1
ATOM 2397 O O . HIS A 1 307 ? -1.963 23.492 -11.317 1.00 48.31 307 HIS A O 1
ATOM 2403 N N . GLU A 1 308 ? -4.178 23.182 -11.315 1.00 45.34 308 GLU A N 1
ATOM 2404 C CA . GLU A 1 308 ? -4.098 22.063 -12.268 1.00 45.34 308 GLU A CA 1
ATOM 2405 C C . GLU A 1 308 ? -5.233 22.074 -13.296 1.00 45.34 308 GLU A C 1
ATOM 2407 O O . GLU A 1 308 ? -6.424 22.159 -12.980 1.00 45.34 308 GLU A O 1
ATOM 2412 N N . GLU A 1 309 ? -4.848 21.981 -14.566 1.00 52.19 309 GLU A N 1
ATOM 2413 C CA . GLU A 1 309 ? -5.776 21.821 -15.672 1.00 52.19 309 GLU A CA 1
ATOM 2414 C C . GLU A 1 309 ? -5.950 20.335 -15.975 1.00 52.19 309 GLU A C 1
ATOM 2416 O O . GLU A 1 309 ? -4.995 19.652 -16.341 1.00 52.19 309 GLU A O 1
ATOM 2421 N N . THR A 1 310 ? -7.179 19.832 -15.885 1.00 53.16 310 THR A N 1
ATOM 2422 C CA . THR A 1 310 ? -7.492 18.430 -16.197 1.00 53.16 310 THR A CA 1
ATOM 2423 C C . THR A 1 310 ? -8.399 18.328 -17.423 1.00 53.16 310 THR A C 1
ATOM 2425 O O . THR A 1 310 ? -9.279 19.169 -17.647 1.00 53.16 310 THR A O 1
ATOM 2428 N N . LEU A 1 311 ? -8.158 17.308 -18.255 1.00 55.75 311 LEU A N 1
ATOM 2429 C CA . LEU A 1 311 ? -9.035 16.940 -19.365 1.00 55.75 311 LEU A CA 1
ATOM 2430 C C . LEU A 1 311 ? -10.111 16.008 -18.803 1.00 55.75 311 LEU A C 1
ATOM 2432 O O . LEU A 1 311 ? -9.798 14.929 -18.308 1.00 55.75 311 LEU A O 1
ATOM 2436 N N . THR A 1 312 ? -11.372 16.431 -18.843 1.00 59.25 312 THR A N 1
ATOM 2437 C CA . THR A 1 312 ? -12.495 15.613 -18.360 1.00 59.25 312 THR A CA 1
ATOM 2438 C C . THR A 1 312 ? -13.466 15.348 -19.497 1.00 59.25 312 THR A C 1
ATOM 2440 O O . THR A 1 312 ? -13.817 16.275 -20.226 1.00 59.25 312 THR A O 1
ATOM 2443 N N . PHE A 1 313 ? -13.919 14.102 -19.627 1.00 59.12 313 PHE A N 1
ATOM 2444 C CA . PHE A 1 313 ? -14.982 13.725 -20.555 1.00 59.12 313 PHE A CA 1
ATOM 2445 C C . PHE A 1 313 ? -16.323 13.815 -19.827 1.00 59.12 313 PHE A C 1
ATOM 2447 O O . PHE A 1 313 ? -16.463 13.333 -18.699 1.00 59.12 313 PHE A O 1
ATOM 2454 N N . ARG A 1 314 ? -17.311 14.484 -20.428 1.00 52.41 314 ARG A N 1
ATOM 2455 C CA . ARG A 1 314 ? -18.681 14.434 -19.908 1.00 52.41 314 ARG A CA 1
ATOM 2456 C C . ARG A 1 314 ? -19.273 13.067 -20.245 1.00 52.41 314 ARG A C 1
ATOM 2458 O O . ARG A 1 314 ? -19.330 12.699 -21.406 1.00 52.41 314 ARG A O 1
ATOM 2465 N N . SER A 1 315 ? -19.707 12.339 -19.222 1.00 44.50 315 SER A N 1
ATOM 2466 C CA . SER A 1 315 ? -20.657 11.242 -19.397 1.00 44.50 315 SER A CA 1
ATOM 2467 C C . SER A 1 315 ? -22.029 11.861 -19.659 1.00 44.50 315 SER A C 1
ATOM 2469 O O . SER A 1 315 ? -22.502 12.634 -18.821 1.00 44.50 315 SER A O 1
ATOM 2471 N N . ASP A 1 316 ? -22.657 11.530 -20.787 1.00 46.81 316 ASP A N 1
ATOM 2472 C CA . ASP A 1 316 ? -24.014 11.969 -21.158 1.00 46.81 316 ASP A CA 1
ATOM 2473 C C . ASP A 1 316 ? -25.122 11.312 -20.323 1.00 46.81 316 ASP A C 1
ATOM 2475 O O . ASP A 1 316 ? -26.304 11.438 -20.632 1.00 46.81 316 ASP A O 1
ATOM 2479 N N . SER A 1 317 ? -24.768 10.643 -19.223 1.00 43.25 317 SER A N 1
ATOM 2480 C CA . SER A 1 317 ? -25.731 10.244 -18.200 1.00 43.25 317 SER A CA 1
ATOM 2481 C C . SER A 1 317 ? -26.594 11.460 -17.820 1.00 43.25 317 SER A C 1
ATOM 2483 O O . SER A 1 317 ? -26.029 12.459 -17.341 1.00 43.25 317 SER A O 1
ATOM 2485 N N . PRO A 1 318 ? -27.925 11.403 -18.043 1.00 45.34 318 PRO A N 1
ATOM 2486 C CA . PRO A 1 318 ? -28.842 12.461 -17.659 1.00 45.34 318 PRO A CA 1
ATOM 2487 C C . PRO A 1 318 ? -28.582 12.813 -16.204 1.00 45.34 318 PRO A C 1
ATOM 2489 O O . PRO A 1 318 ? -28.485 11.942 -15.339 1.00 45.34 318 PRO A O 1
ATOM 2492 N N . ARG A 1 319 ? -28.380 14.102 -15.939 1.00 47.00 319 ARG A N 1
ATOM 2493 C CA . ARG A 1 319 ? -28.240 14.612 -14.578 1.00 47.00 319 ARG A CA 1
ATOM 2494 C C . ARG A 1 319 ? -29.605 14.587 -13.900 1.00 47.00 319 ARG A C 1
ATOM 2496 O O . ARG A 1 319 ? -30.199 15.638 -13.673 1.00 47.00 319 ARG A O 1
ATOM 2503 N N . ASP A 1 320 ? -30.064 13.401 -13.544 1.00 46.47 320 ASP A N 1
ATOM 2504 C CA . ASP A 1 320 ? -31.136 13.234 -12.577 1.00 46.47 320 ASP A CA 1
ATOM 2505 C C . ASP A 1 320 ? -30.522 13.467 -11.191 1.00 46.47 320 ASP A C 1
ATOM 2507 O O . ASP A 1 320 ? -30.016 12.554 -10.543 1.00 46.47 320 ASP A O 1
ATOM 2511 N N . GLY A 1 321 ? -30.457 14.734 -10.771 1.00 44.19 321 GLY A N 1
ATOM 2512 C CA . GLY A 1 321 ? -30.031 15.089 -9.416 1.00 44.19 321 GLY A CA 1
ATOM 2513 C C . GLY A 1 321 ? -29.304 16.423 -9.304 1.00 44.19 321 GLY A C 1
ATOM 2514 O O . GLY A 1 321 ? -28.078 16.482 -9.201 1.00 44.19 321 GLY A O 1
ATOM 2515 N N . GLN A 1 322 ? -30.071 17.511 -9.264 1.00 48.75 322 GLN A N 1
ATOM 2516 C CA . GLN A 1 322 ? -29.674 18.738 -8.570 1.00 48.75 322 GLN A CA 1
ATOM 2517 C C . GLN A 1 322 ? -29.293 18.384 -7.120 1.00 48.75 322 GLN A C 1
ATOM 2519 O O . GLN A 1 322 ? -30.066 17.719 -6.439 1.00 48.75 322 GLN A O 1
ATOM 2524 N N . GLY A 1 323 ? -28.124 18.807 -6.629 1.00 44.00 323 GLY A N 1
ATOM 2525 C CA . GLY A 1 323 ? -27.834 18.652 -5.197 1.00 44.00 323 GLY A CA 1
ATOM 2526 C C . GLY A 1 323 ? -26.460 19.099 -4.704 1.00 44.00 323 GLY A C 1
ATOM 2527 O O . GLY A 1 323 ? -26.357 19.570 -3.583 1.00 44.00 323 GLY A O 1
ATOM 2528 N N . TRP A 1 324 ? -25.398 19.022 -5.510 1.00 42.16 324 TRP A N 1
ATOM 2529 C CA . TRP A 1 324 ? -24.038 19.144 -4.946 1.00 42.16 324 TRP A CA 1
ATOM 2530 C C . TRP A 1 324 ? -23.311 20.476 -5.180 1.00 42.16 324 TRP A C 1
ATOM 2532 O O . TRP A 1 324 ? -22.185 20.638 -4.721 1.00 42.16 324 TRP A O 1
ATOM 2542 N N . ALA A 1 325 ? -23.905 21.440 -5.890 1.00 45.53 325 ALA A N 1
ATOM 2543 C CA . ALA A 1 325 ? -23.165 22.626 -6.342 1.00 45.53 325 ALA A CA 1
ATOM 2544 C C . ALA A 1 325 ? -23.426 23.925 -5.556 1.00 45.53 325 ALA A C 1
ATOM 2546 O O . ALA A 1 325 ? -22.710 24.899 -5.787 1.00 45.53 325 ALA A O 1
ATOM 2547 N N . GLU A 1 326 ? -24.402 23.978 -4.644 1.00 45.31 326 GLU A N 1
ATOM 2548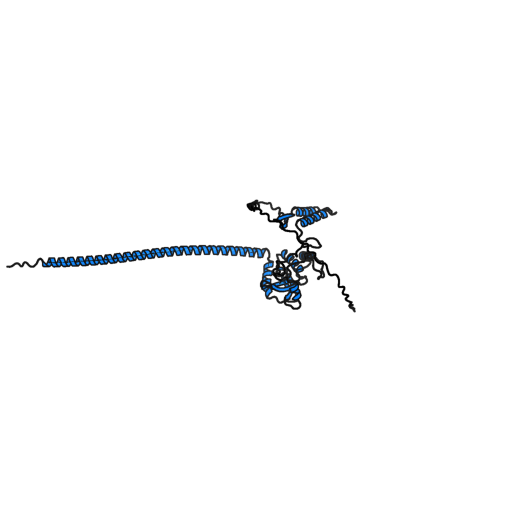 C CA . GLU A 1 326 ? -24.856 25.267 -4.088 1.00 45.31 326 GLU A CA 1
ATOM 2549 C C . GLU A 1 326 ? -24.404 25.556 -2.644 1.00 45.31 326 GLU A C 1
ATOM 2551 O O . GLU A 1 326 ? -24.424 26.707 -2.214 1.00 45.31 326 GLU A O 1
ATOM 2556 N N . GLU A 1 327 ? -23.864 24.577 -1.912 1.00 47.03 327 GLU A N 1
ATOM 2557 C CA . GLU A 1 327 ? -23.565 24.757 -0.478 1.00 47.03 327 GLU A CA 1
ATOM 2558 C C . GLU A 1 327 ? -22.170 25.349 -0.168 1.00 47.03 327 GLU A C 1
ATOM 2560 O O . GLU A 1 327 ? -21.886 25.750 0.956 1.00 47.03 327 GLU A O 1
ATOM 2565 N N . GLN A 1 328 ? -21.287 25.503 -1.162 1.00 46.50 328 GLN A N 1
ATOM 2566 C CA . GLN A 1 328 ? -19.901 25.962 -0.936 1.00 46.50 328 GLN A CA 1
ATOM 2567 C C . GLN A 1 328 ? -19.669 27.469 -1.181 1.00 46.50 328 GLN A C 1
ATOM 2569 O O . GLN A 1 328 ? -18.545 27.950 -1.046 1.00 46.50 328 GLN A O 1
ATOM 2574 N N . ARG A 1 329 ? -20.701 28.259 -1.519 1.00 47.84 329 ARG A N 1
ATOM 2575 C CA . ARG A 1 329 ? -20.548 29.715 -1.770 1.00 47.84 329 ARG A CA 1
ATOM 2576 C C . ARG A 1 329 ? -20.814 30.621 -0.559 1.00 47.84 329 ARG A C 1
ATOM 2578 O O . ARG A 1 329 ? -20.758 31.845 -0.680 1.00 47.84 329 ARG A O 1
ATOM 2585 N N . GLY A 1 330 ? -21.046 30.061 0.624 1.00 44.22 330 GLY A N 1
ATOM 2586 C CA . GLY A 1 330 ? -21.330 30.834 1.832 1.00 44.22 330 GLY A CA 1
ATOM 2587 C C . GLY A 1 330 ? -20.120 31.055 2.746 1.00 44.22 330 GLY A C 1
ATOM 2588 O O . GLY A 1 330 ? -19.745 30.156 3.481 1.00 44.22 330 GLY A O 1
ATOM 2589 N N . LYS A 1 331 ? -19.651 32.311 2.816 1.00 50.72 331 LYS A N 1
ATOM 2590 C CA . LYS A 1 331 ? -18.881 32.939 3.921 1.00 50.72 331 LYS A CA 1
ATOM 2591 C C . LYS A 1 331 ? -17.360 32.715 3.958 1.00 50.72 331 LYS A C 1
ATOM 2593 O O . LYS A 1 331 ? -16.833 31.894 4.694 1.00 50.72 331 LYS A O 1
ATOM 2598 N N . GLY A 1 332 ? -16.648 33.633 3.303 1.00 39.59 332 GLY A N 1
ATOM 2599 C CA . GLY A 1 332 ? -15.213 33.859 3.502 1.00 39.59 332 GLY A CA 1
ATOM 2600 C C . GLY A 1 332 ? -14.799 35.304 3.221 1.00 39.59 332 GLY A C 1
ATOM 2601 O O . GLY A 1 332 ? -13.930 35.552 2.394 1.00 39.59 332 GLY A O 1
ATOM 2602 N N . ARG A 1 333 ? -15.444 36.286 3.867 1.00 45.97 333 ARG A N 1
ATOM 2603 C CA . ARG A 1 333 ? -15.081 37.711 3.767 1.00 45.97 333 ARG A CA 1
ATOM 2604 C C . ARG A 1 333 ? -13.795 37.953 4.574 1.00 45.97 333 ARG A C 1
ATOM 2606 O O . ARG A 1 333 ? -13.867 38.218 5.770 1.00 45.97 333 ARG A O 1
ATOM 2613 N N . ARG A 1 334 ? -12.620 37.845 3.944 1.00 44.59 334 ARG A N 1
ATOM 2614 C CA . ARG A 1 334 ? -11.346 38.311 4.521 1.00 44.59 334 ARG A CA 1
ATOM 2615 C C . ARG A 1 334 ? -10.966 39.661 3.923 1.00 44.59 334 ARG A C 1
ATOM 2617 O O . ARG A 1 334 ? -10.780 39.810 2.721 1.00 44.59 334 ARG A O 1
ATOM 2624 N N . THR A 1 335 ? -10.904 40.649 4.804 1.00 43.31 335 THR A N 1
ATOM 2625 C CA . THR A 1 335 ? -10.457 42.016 4.567 1.00 43.31 335 THR A CA 1
ATOM 2626 C C . THR A 1 335 ? -8.956 42.034 4.275 1.00 43.31 335 THR A C 1
ATOM 2628 O O . THR A 1 335 ? -8.152 41.478 5.021 1.00 43.31 335 THR A O 1
ATOM 2631 N N . GLY A 1 336 ? -8.580 42.655 3.158 1.00 37.91 336 GLY A N 1
ATOM 2632 C CA . GLY A 1 336 ? -7.189 42.809 2.748 1.00 37.91 336 GLY A CA 1
ATOM 2633 C C . GLY A 1 336 ? -6.446 43.830 3.609 1.00 37.91 336 GLY A C 1
ATOM 2634 O O . GLY A 1 336 ? -6.924 44.943 3.821 1.00 37.91 336 GLY A O 1
ATOM 2635 N N . LYS A 1 337 ? -5.241 43.465 4.055 1.00 45.53 337 LYS A N 1
ATOM 2636 C CA . LYS A 1 337 ? -4.185 44.416 4.415 1.00 45.53 337 LYS A CA 1
ATOM 2637 C C . LYS A 1 337 ? -3.062 44.275 3.396 1.00 45.53 337 LYS A C 1
ATOM 2639 O O . LYS A 1 337 ? -2.451 43.218 3.277 1.00 45.53 337 LYS A O 1
ATOM 2644 N N . ALA A 1 338 ? -2.841 45.353 2.654 1.00 46.66 338 ALA A N 1
ATOM 2645 C CA . ALA A 1 338 ? -1.723 45.521 1.745 1.00 46.66 338 ALA A CA 1
ATOM 2646 C C . ALA A 1 338 ? -0.404 45.565 2.535 1.00 46.66 338 ALA A C 1
ATOM 2648 O O . ALA A 1 338 ? -0.289 46.307 3.511 1.00 46.66 338 ALA A O 1
ATOM 2649 N N . GLY A 1 339 ? 0.576 44.774 2.098 1.00 38.31 339 GLY A N 1
ATOM 2650 C CA . GLY A 1 339 ? 1.966 44.810 2.556 1.00 38.31 339 GLY A CA 1
ATOM 2651 C C . GLY A 1 339 ? 2.906 45.096 1.375 1.00 38.31 339 GLY A C 1
ATOM 2652 O O . GLY A 1 339 ? 2.565 44.750 0.241 1.00 38.31 339 GLY A O 1
ATOM 2653 N N . PRO A 1 340 ? 4.042 45.779 1.599 1.00 45.91 340 PRO A N 1
ATOM 2654 C CA . PRO A 1 340 ? 4.731 46.541 0.565 1.00 45.91 340 PRO A CA 1
ATOM 2655 C C . PRO A 1 340 ? 5.660 45.703 -0.323 1.00 45.91 340 PRO A C 1
ATOM 2657 O O . PRO A 1 340 ? 6.288 44.737 0.105 1.00 45.91 340 PRO A O 1
ATOM 2660 N N . ARG A 1 341 ? 5.774 46.151 -1.580 1.00 46.50 341 ARG A N 1
ATOM 2661 C CA . ARG A 1 341 ? 6.730 45.680 -2.588 1.00 46.50 341 ARG A CA 1
ATOM 2662 C C . ARG A 1 341 ? 8.174 45.984 -2.159 1.00 46.50 341 ARG A C 1
ATOM 2664 O O . ARG A 1 341 ? 8.583 47.139 -2.135 1.00 46.50 341 ARG A O 1
ATOM 2671 N N . LEU A 1 342 ? 8.951 44.929 -1.943 1.00 43.38 342 LEU A N 1
ATOM 2672 C CA . LEU A 1 342 ? 10.416 44.875 -2.016 1.00 43.38 342 LEU A CA 1
ATOM 2673 C C . LEU A 1 342 ? 10.719 43.778 -3.047 1.00 43.38 342 LEU A C 1
ATOM 2675 O O . LEU A 1 342 ? 10.048 42.756 -3.047 1.00 43.38 342 LEU A O 1
ATOM 2679 N N . GLY A 1 343 ? 11.648 43.846 -3.982 1.00 36.84 343 GLY A N 1
ATOM 2680 C CA . GLY A 1 343 ? 12.677 44.794 -4.363 1.00 36.84 343 GLY A CA 1
ATOM 2681 C C . GLY A 1 343 ? 13.458 44.048 -5.452 1.00 36.84 343 GLY A C 1
ATOM 2682 O O . GLY A 1 343 ? 13.735 42.858 -5.310 1.00 36.84 343 GLY A O 1
ATOM 2683 N N . ARG A 1 344 ? 13.725 44.701 -6.585 1.00 45.34 344 ARG A N 1
ATOM 2684 C CA . ARG A 1 344 ? 14.560 44.156 -7.667 1.00 45.34 344 ARG A CA 1
ATOM 2685 C C . ARG A 1 344 ? 15.944 43.798 -7.123 1.00 45.34 344 ARG A C 1
ATOM 2687 O O . ARG A 1 344 ? 16.552 44.630 -6.457 1.00 45.34 344 ARG A O 1
ATOM 2694 N N . GLY A 1 345 ? 16.484 42.641 -7.497 1.00 35.78 345 GLY A N 1
ATOM 2695 C CA . GLY A 1 345 ? 17.882 42.338 -7.217 1.00 35.78 345 GLY A CA 1
ATOM 2696 C C . GLY A 1 345 ? 18.414 41.079 -7.894 1.00 35.78 345 GLY A C 1
ATOM 2697 O O . GLY A 1 345 ? 18.012 39.977 -7.557 1.00 35.78 345 GLY A O 1
ATOM 2698 N N . SER A 1 346 ? 19.408 41.296 -8.758 1.00 39.31 346 SER A N 1
ATOM 2699 C CA . SER A 1 346 ? 20.520 40.389 -9.078 1.00 39.31 346 SER A CA 1
ATOM 2700 C C . SER A 1 346 ? 20.258 39.187 -9.998 1.00 39.31 346 SER A C 1
ATOM 2702 O O . SER A 1 346 ? 20.073 38.047 -9.584 1.00 39.31 346 SER A O 1
ATOM 2704 N N . THR A 1 347 ? 20.417 39.453 -11.294 1.00 40.62 347 THR A N 1
ATOM 2705 C CA . THR A 1 347 ? 20.965 38.521 -12.285 1.00 40.62 347 THR A CA 1
ATOM 2706 C C . THR A 1 347 ? 22.356 38.059 -11.830 1.00 40.62 347 THR A C 1
ATOM 2708 O O . THR A 1 347 ? 23.299 38.849 -11.819 1.00 40.62 347 THR A O 1
ATOM 2711 N N . ARG A 1 348 ? 22.505 36.782 -11.463 1.00 35.75 348 ARG A N 1
ATOM 2712 C CA . ARG A 1 348 ? 23.819 36.129 -11.371 1.00 35.75 348 ARG A CA 1
ATOM 2713 C C . ARG A 1 348 ? 24.136 35.472 -12.710 1.00 35.75 348 ARG A C 1
ATOM 2715 O O . ARG A 1 348 ? 23.512 34.484 -13.088 1.00 35.75 348 ARG A O 1
ATOM 2722 N N . GLN A 1 349 ? 25.100 36.055 -13.417 1.00 34.88 349 GLN A N 1
ATOM 2723 C CA . GLN A 1 349 ? 25.819 35.410 -14.511 1.00 34.88 349 GLN A CA 1
ATOM 2724 C C . GLN A 1 349 ? 26.612 34.223 -13.957 1.00 34.88 349 GLN A C 1
ATOM 2726 O O . GLN A 1 349 ? 27.350 34.357 -12.982 1.00 34.88 349 GLN A O 1
ATOM 2731 N N . TRP A 1 350 ? 26.448 33.066 -14.592 1.00 35.84 350 TRP A N 1
ATOM 2732 C CA . TRP A 1 350 ? 27.330 31.918 -14.418 1.00 35.84 350 TRP A CA 1
ATOM 2733 C C . TRP A 1 350 ? 28.592 32.129 -15.265 1.00 35.84 350 TRP A C 1
ATOM 2735 O O . TRP A 1 350 ? 28.460 32.518 -16.428 1.00 35.84 350 TRP A O 1
ATOM 2745 N N . PRO A 1 351 ? 29.800 31.877 -14.734 1.00 43.16 351 PRO A N 1
ATOM 2746 C CA . PRO A 1 351 ? 31.012 31.943 -15.534 1.00 43.16 351 PRO A CA 1
ATOM 2747 C C . PRO A 1 351 ? 31.057 30.758 -16.506 1.00 43.16 351 PRO A C 1
ATOM 2749 O O . PRO A 1 351 ? 31.063 29.593 -16.104 1.00 43.16 351 PRO A O 1
ATOM 2752 N N . GLN A 1 352 ? 31.084 31.077 -17.800 1.00 44.97 352 GLN A N 1
ATOM 2753 C CA . GLN A 1 352 ? 31.601 30.191 -18.834 1.00 44.97 352 GLN A CA 1
ATOM 2754 C C . GLN A 1 352 ? 33.122 30.217 -18.729 1.00 44.97 352 GLN A C 1
ATOM 2756 O O . GLN A 1 352 ? 33.718 31.230 -19.059 1.00 44.97 352 GLN A O 1
ATOM 2761 N N . ASP A 1 353 ? 33.731 29.121 -18.280 1.00 40.44 353 ASP A N 1
ATOM 2762 C CA . ASP A 1 353 ? 35.146 28.843 -18.529 1.00 40.44 353 ASP A CA 1
ATOM 2763 C C . ASP A 1 353 ? 35.444 27.351 -18.341 1.00 40.44 353 ASP A C 1
ATOM 2765 O O . ASP A 1 353 ? 35.529 26.846 -17.222 1.00 40.44 353 ASP A O 1
ATOM 2769 N N . ARG A 1 354 ? 35.607 26.639 -19.463 1.00 38.03 354 ARG A N 1
ATOM 2770 C CA . ARG A 1 354 ? 36.814 25.850 -19.781 1.00 38.03 354 ARG A CA 1
ATOM 2771 C C . ARG A 1 354 ? 36.639 25.106 -21.101 1.00 38.03 354 ARG A C 1
ATOM 2773 O O . ARG A 1 354 ? 36.111 23.999 -21.167 1.00 38.03 354 ARG A O 1
ATOM 2780 N N . GLN A 1 355 ? 37.173 25.720 -22.151 1.00 40.28 355 GLN A N 1
ATOM 2781 C CA . GLN A 1 355 ? 37.750 24.995 -23.276 1.00 40.28 355 GLN A CA 1
ATOM 2782 C C . GLN A 1 355 ? 39.064 24.329 -22.836 1.00 40.28 355 GLN A C 1
ATOM 2784 O O . GLN A 1 355 ? 39.805 24.875 -22.020 1.00 40.28 355 GLN A O 1
ATOM 2789 N N . GLY A 1 356 ? 39.380 23.187 -23.450 1.00 39.88 356 GLY A N 1
ATOM 2790 C CA . GLY A 1 356 ? 40.762 22.745 -23.632 1.00 39.88 356 GLY A CA 1
ATOM 2791 C C . GLY A 1 356 ? 41.201 21.534 -22.814 1.00 39.88 356 GLY A C 1
ATOM 2792 O O . GLY A 1 356 ? 41.836 21.676 -21.774 1.00 39.88 356 GLY A O 1
ATOM 2793 N N . ARG A 1 357 ? 41.007 20.335 -23.374 1.00 39.94 357 ARG A N 1
ATOM 2794 C CA . ARG A 1 357 ? 42.081 19.331 -23.441 1.00 39.94 357 ARG A CA 1
ATOM 2795 C C . ARG A 1 357 ? 41.813 18.342 -24.572 1.00 39.94 357 ARG A C 1
ATOM 2797 O O . ARG A 1 357 ? 41.063 17.385 -24.429 1.00 39.94 357 ARG A O 1
ATOM 2804 N N . GLN A 1 358 ? 42.461 18.608 -25.704 1.00 43.59 358 GLN A N 1
ATOM 2805 C CA . GLN A 1 358 ? 42.796 17.586 -26.685 1.00 43.59 358 GLN A CA 1
ATOM 2806 C C . GLN A 1 358 ? 43.770 16.610 -26.015 1.00 43.59 358 GLN A C 1
ATOM 2808 O O . GLN A 1 358 ? 44.826 17.016 -25.530 1.00 43.59 358 GLN A O 1
ATOM 2813 N N . GLY A 1 359 ? 43.393 15.338 -25.959 1.00 42.97 359 GLY A N 1
ATOM 2814 C CA . GLY A 1 359 ? 44.256 14.238 -25.556 1.00 42.97 359 GLY A CA 1
ATOM 2815 C C . GLY A 1 359 ? 44.268 13.211 -26.673 1.00 42.97 359 GLY A C 1
ATOM 2816 O O . GLY A 1 359 ? 43.326 12.439 -26.815 1.00 42.97 359 GLY A O 1
ATOM 2817 N N . ALA A 1 360 ? 45.320 13.249 -27.484 1.00 47.19 360 ALA A N 1
ATOM 2818 C CA . ALA A 1 360 ? 45.624 12.240 -28.482 1.00 47.19 360 ALA A CA 1
ATOM 2819 C C . ALA A 1 360 ? 45.845 10.877 -27.803 1.00 47.19 360 ALA A C 1
ATOM 2821 O O . ALA A 1 360 ? 46.715 10.744 -26.944 1.00 47.19 360 ALA A O 1
ATOM 2822 N N . GLY A 1 361 ? 45.081 9.866 -28.215 1.00 40.72 361 GLY A N 1
ATOM 2823 C CA . GLY A 1 361 ? 45.239 8.477 -27.792 1.00 40.72 361 GLY A CA 1
ATOM 2824 C C . GLY A 1 361 ? 45.260 7.558 -29.006 1.00 40.72 361 GLY A C 1
ATOM 2825 O O . GLY A 1 361 ? 44.215 7.206 -29.541 1.00 40.72 361 GLY A O 1
ATOM 2826 N N . LYS A 1 362 ? 46.477 7.213 -29.436 1.00 43.00 362 LYS A N 1
ATOM 2827 C CA . LYS A 1 362 ? 46.840 6.142 -30.380 1.00 43.00 362 LYS A CA 1
ATOM 2828 C C . LYS A 1 362 ? 46.053 4.868 -30.007 1.00 43.00 362 LYS A C 1
ATOM 2830 O O . LYS A 1 362 ? 45.993 4.521 -28.837 1.00 43.00 362 LYS A O 1
ATOM 2835 N N . GLY A 1 363 ? 45.311 4.232 -30.908 1.00 41.25 363 GLY A N 1
ATOM 2836 C CA . GLY A 1 363 ? 45.852 3.393 -31.973 1.00 41.25 363 GLY A CA 1
ATOM 2837 C C . GLY A 1 363 ? 46.174 2.005 -31.419 1.00 41.25 363 GLY A C 1
ATOM 2838 O O . GLY A 1 363 ? 47.255 1.834 -30.881 1.00 41.25 363 GLY A O 1
ATOM 2839 N N . ASN A 1 364 ? 45.252 1.046 -31.554 1.00 42.12 364 ASN A N 1
ATOM 2840 C CA . ASN A 1 364 ? 45.532 -0.390 -31.458 1.00 42.12 364 ASN A CA 1
ATOM 2841 C C . ASN A 1 364 ? 44.621 -1.127 -32.445 1.00 42.12 364 ASN A C 1
ATOM 2843 O O . ASN A 1 364 ? 43.419 -1.275 -32.222 1.00 42.12 364 ASN A O 1
ATOM 2847 N N . GLY A 1 365 ? 45.216 -1.530 -33.567 1.00 37.81 365 GLY A N 1
ATOM 2848 C CA . GLY A 1 365 ? 44.611 -2.439 -34.526 1.00 37.81 365 GLY A CA 1
ATOM 2849 C C . GLY A 1 365 ? 44.589 -3.855 -33.963 1.00 37.81 365 GLY A C 1
ATOM 2850 O O . GLY A 1 365 ? 45.578 -4.323 -33.406 1.00 37.81 365 GLY A O 1
ATOM 2851 N N . TRP A 1 366 ? 43.458 -4.531 -34.129 1.00 49.00 366 TRP A N 1
ATOM 2852 C CA . TRP A 1 366 ? 43.348 -5.967 -33.923 1.00 49.00 366 TRP A CA 1
ATOM 2853 C C . TRP A 1 366 ? 43.271 -6.633 -35.291 1.00 49.00 366 TRP A C 1
ATOM 2855 O O . TRP A 1 366 ? 42.301 -6.464 -36.029 1.00 49.00 366 TRP A O 1
ATOM 2865 N N . HIS A 1 367 ? 44.332 -7.366 -35.621 1.00 47.62 367 HIS A N 1
ATOM 2866 C CA . HIS A 1 367 ? 44.333 -8.366 -36.676 1.00 47.62 367 HIS A CA 1
ATOM 2867 C C . HIS A 1 367 ? 43.302 -9.452 -36.344 1.00 47.62 367 HIS A C 1
ATOM 2869 O O . HIS A 1 367 ? 43.315 -10.003 -35.244 1.00 47.62 367 HIS A O 1
ATOM 2875 N N . ARG A 1 368 ? 42.440 -9.782 -37.310 1.00 50.88 368 ARG A N 1
ATOM 2876 C CA . ARG A 1 368 ? 41.783 -11.089 -37.380 1.00 50.88 368 ARG A CA 1
ATOM 2877 C C . ARG A 1 368 ? 42.561 -11.955 -38.366 1.00 50.88 368 ARG A C 1
ATOM 2879 O O . ARG A 1 368 ? 42.845 -11.497 -39.474 1.00 50.88 368 ARG A O 1
ATOM 2886 N N . GLN A 1 369 ? 42.911 -13.157 -37.921 1.00 62.09 369 GLN A N 1
ATOM 2887 C CA . GLN A 1 369 ? 43.002 -14.332 -38.783 1.00 62.09 369 GLN A CA 1
ATOM 2888 C C . GLN A 1 369 ? 41.606 -14.925 -38.936 1.00 62.09 369 GLN A C 1
ATOM 2890 O O . GLN A 1 369 ? 40.811 -14.779 -37.974 1.00 62.09 369 GLN A O 1
#

pLDDT: mean 78.95, std 20.22, range [34.88, 98.62]

Organism: Polarella glacialis (NCBI:txid89957)

Sequence (369 aa):
MLIDRGSAWETDACAGMLQAAIQRQLHSALAAAQKVIELKDRQIAELEASVLSARETSEDKAQQIAHVEASLEAARKCGEEKDRQLSKLEFQENVCAPFMKEVNRFAQCVPDIVPTAEPIMVPVAALRFTHHTVNSDLAFGEGHENRQESIFKLIDALFRGTLVTTDLEPLDVFLHNGPDGARGLYSRNNRRLLALLWLQAVRRDEALRVPCRIHHDDDPGLARWFKEGYDAPGGKPGCNGLGLSIWPRPGSACHRGYELFNPPATACRALQRACDREQARLDFRPDLVDALTLVAEAAKRRTLHDHEETLTFRSDSPRDGQGWAEEQRGKGRRTGKAGPRLGRGSTRQWPQDRQGRQGAGKGNGWHRQ